Protein AF-A0A1V2YKT2-F1 (afdb_monomer)

Solvent-accessible surface area (backbone atoms only — not comparable to full-atom values): 14438 Å² total; per-residue (Å²): 142,77,78,73,76,63,62,63,62,63,62,64,67,70,73,60,68,69,61,59,76,57,72,78,58,68,38,18,39,28,40,27,42,50,46,52,43,50,101,42,73,66,52,24,56,51,53,42,76,34,39,55,55,60,32,42,34,41,33,54,92,93,46,38,35,42,38,46,38,31,38,58,41,87,44,46,55,71,79,45,40,24,52,71,85,40,79,50,77,69,46,76,83,42,73,41,75,85,48,92,50,21,34,36,27,41,35,35,73,49,94,38,87,81,52,53,33,34,52,28,32,37,32,60,92,74,73,43,77,50,70,36,33,50,46,59,46,70,94,54,57,39,84,77,42,82,47,52,96,76,57,76,76,55,91,69,54,75,75,48,56,68,62,54,56,67,60,48,58,67,56,51,57,70,57,46,56,72,56,46,56,74,57,47,54,74,57,48,56,65,52,44,66,76,63,47,50,72,53,52,57,63,46,48,64,55,50,57,62,49,52,67,58,57,79,76,53,101,58,80,73,54,60,63,50,50,54,53,49,53,53,50,51,53,52,48,64,64,60,68,73,74,85,82,88,87,136

Foldseek 3Di:
DPVVVVVVVVVVVVPPPQQVQLVPDAFAKKKFFKAKADPDPVLRVVVVVFWDRIWIWGDDDQWIKIKTKTWPCVQWDDKWKDWLNHTFDKDFPDFDCPDPRRMTIIMTIYNGLQTWMKIWTQGNVVRGIDIITMHTPSVRMDGDTHDDPVCVPPVPDVVVVVVPVVVVVVPVVVPCVVPCCVPPVVVCVVVCVPPPVVVVVVVVVVVVVVVVVVVPDPCPPVPVVVVVVVVVVVVCVVVVPPPPDDD

pLDDT: mean 71.49, std 25.47, range [30.48, 98.81]

Nearest PDB structures (foldseek):
  4h8p-assembly1_A  TM=8.017E-01  e=5.995E-08  Bacillus anthracis
  3sik-assembly1_A  TM=8.001E-01  e=2.049E-07  Bacillus anthracis
  3sz6-assembly2_B  TM=7.637E-01  e=1.531E-06  Bacillus anthracis
  5vmm-assembly1_F  TM=7.011E-01  e=6.541E-06  Staphylococcus aureus
  5vmm-assembly1_H  TM=7.383E-01  e=1.430E-05  Staphylococcus aureus

Mean predicted aligned error: 19.76 Å

Radius of gyration: 38.22 Å; Cα contacts (8 Å, |Δi|>4): 307; chains: 1; bounding box: 60×110×88 Å

Secondary structure (DSSP, 8-state):
--SSSSSHHHHHTTSSTTTHHHHTPPSEEEEEEEEEE-SSHHHHHHHHHHB-SEEEEEEETTEEEEEEEES-GGGEEEEEEEETTEEE-EEEEEEE-SSTT-EEEEEEEES-TTS-EEEEEEEGGGTEEEEEEEEE-GGG-EEEEE--TTGGG-TTTHHHHHHHHHHHHHHHHHHHHHHHHHHHHHHHHHHHHHHTHHHHHHHHHHHHHHHHHHTTSS-HHHHHHHHHHHHHHHHHHHHTTS-----

Sequence (247 aa):
MKKCMMVLYLLIGCLFTNIYATEDMENGRYQVYNNTLYENAVGIAMSRSYTEEITEIIKMDDKLYVEVSLNNTQYMGDFTITVNGITVPNETIFHDEESVANMKTVQFEVNSLTDDITVGMYVGPMGRDVEYGLEFYLDTLTLVEELDEYNIGVANLEDIEMEVEEVIDDVVDDVIDDVVDDVVDDVVDDVASEVIEPVVESIADVVEVADDVSKNNNHTFTIVGIIAVIILILAFIIGGKKNGKNA

Structure (mmCIF, N/CA/C/O backbone):
data_AF-A0A1V2YKT2-F1
#
_entry.id   AF-A0A1V2YKT2-F1
#
loop_
_atom_site.group_PDB
_atom_site.id
_atom_site.type_symbol
_atom_site.label_atom_id
_atom_site.label_alt_id
_atom_site.label_comp_id
_atom_site.label_asym_id
_atom_site.label_entity_id
_atom_site.label_seq_id
_atom_site.pdbx_PDB_ins_code
_atom_site.Cartn_x
_atom_site.Cartn_y
_atom_site.Cartn_z
_atom_site.occupancy
_atom_site.B_iso_or_equiv
_atom_site.auth_seq_id
_atom_site.auth_comp_id
_atom_site.auth_asym_id
_atom_site.auth_atom_id
_atom_site.pdbx_PDB_model_num
ATOM 1 N N . MET A 1 1 ? -29.500 -40.688 -11.087 1.00 52.66 1 MET A N 1
ATOM 2 C CA . MET A 1 1 ? -29.597 -39.210 -11.005 1.00 52.66 1 MET A CA 1
ATOM 3 C C . MET A 1 1 ? -29.358 -38.648 -9.587 1.00 52.66 1 MET A C 1
ATOM 5 O O . MET A 1 1 ? -29.951 -37.642 -9.242 1.00 52.66 1 MET A O 1
ATOM 9 N N . LYS A 1 2 ? -28.480 -39.237 -8.751 1.00 52.09 2 LYS A N 1
ATOM 10 C CA . LYS A 1 2 ? -28.200 -38.732 -7.380 1.00 52.09 2 LYS A CA 1
ATOM 11 C C . LYS A 1 2 ? -26.725 -38.380 -7.106 1.00 52.09 2 LYS A C 1
ATOM 13 O O . LYS A 1 2 ? -26.397 -38.003 -5.995 1.00 52.09 2 LYS A O 1
ATOM 18 N N . LYS A 1 3 ? -25.840 -38.475 -8.109 1.00 47.84 3 LYS A N 1
ATOM 19 C CA . LYS A 1 3 ? -24.399 -38.172 -7.965 1.00 47.84 3 LYS A CA 1
ATOM 20 C C . LYS A 1 3 ? -23.990 -36.757 -8.416 1.00 47.84 3 LYS A C 1
ATOM 22 O O . LYS A 1 3 ? -22.916 -36.316 -8.044 1.00 47.84 3 LYS A O 1
ATOM 27 N N . CYS A 1 4 ? -24.846 -36.018 -9.134 1.00 43.94 4 CYS A N 1
ATOM 28 C CA . CYS A 1 4 ? -24.560 -34.631 -9.553 1.00 43.94 4 CYS A CA 1
ATOM 29 C C . CYS A 1 4 ? -24.952 -33.556 -8.524 1.00 43.94 4 CYS A C 1
ATOM 31 O O . CYS A 1 4 ? -24.540 -32.415 -8.669 1.00 43.94 4 CYS A O 1
ATOM 33 N N . MET A 1 5 ? -25.714 -33.894 -7.479 1.00 49.00 5 MET A N 1
ATOM 34 C CA . MET A 1 5 ? -26.242 -32.914 -6.511 1.00 49.00 5 MET A CA 1
ATOM 35 C C . MET A 1 5 ? -25.360 -32.746 -5.259 1.00 49.00 5 MET A C 1
ATOM 37 O O . MET A 1 5 ? -25.766 -32.103 -4.302 1.00 49.00 5 MET A O 1
ATOM 41 N N . MET A 1 6 ? -24.166 -33.348 -5.251 1.00 48.50 6 MET A N 1
ATOM 42 C CA . MET A 1 6 ? -23.202 -33.270 -4.142 1.00 48.50 6 MET A CA 1
ATOM 43 C C . MET A 1 6 ? -21.975 -32.410 -4.493 1.00 48.50 6 MET A C 1
ATOM 45 O O . MET A 1 6 ? -21.268 -31.964 -3.601 1.00 48.50 6 MET A O 1
ATOM 49 N N . VAL A 1 7 ? -21.757 -32.113 -5.781 1.00 46.34 7 VAL A N 1
ATOM 50 C CA . VAL A 1 7 ? -20.667 -31.229 -6.241 1.00 46.34 7 VAL A CA 1
ATOM 51 C C . VAL A 1 7 ? -21.072 -29.750 -6.162 1.00 46.34 7 VAL A C 1
ATOM 53 O O . VAL A 1 7 ? -20.219 -28.888 -5.997 1.00 46.34 7 VAL A O 1
ATOM 56 N N . LEU A 1 8 ? -22.376 -29.448 -6.181 1.00 39.84 8 LEU A N 1
ATOM 57 C CA . LEU A 1 8 ? -22.869 -28.070 -6.080 1.00 39.84 8 LEU A CA 1
ATOM 58 C C . LEU A 1 8 ? -22.759 -27.495 -4.653 1.00 39.84 8 LEU A C 1
ATOM 60 O O . LEU A 1 8 ? -22.602 -26.292 -4.492 1.00 39.84 8 LEU A O 1
ATOM 64 N N . TYR A 1 9 ? -22.770 -28.349 -3.621 1.00 47.44 9 TYR A N 1
ATOM 65 C CA . TYR A 1 9 ? -22.642 -27.917 -2.221 1.00 47.44 9 TYR A CA 1
ATOM 66 C C . TYR A 1 9 ? -21.195 -27.621 -1.789 1.00 47.44 9 TYR A C 1
ATOM 68 O O . TYR A 1 9 ? -21.003 -26.921 -0.801 1.00 47.44 9 TYR A O 1
ATOM 76 N N . LEU A 1 10 ? -20.181 -28.097 -2.525 1.00 38.97 10 LEU A N 1
ATOM 77 C CA . LEU A 1 10 ? -18.771 -27.811 -2.216 1.00 38.97 10 LEU A CA 1
ATOM 78 C C . LEU A 1 10 ? -18.306 -26.449 -2.773 1.00 38.97 10 LEU A C 1
ATOM 80 O O . LEU A 1 10 ? -17.354 -25.876 -2.263 1.00 38.97 10 LEU A O 1
ATOM 84 N N . LEU A 1 11 ? -18.993 -25.912 -3.789 1.00 42.19 11 LEU A N 1
ATOM 85 C CA . LEU A 1 11 ? -18.682 -24.603 -4.382 1.00 42.19 11 LEU A CA 1
ATOM 86 C C . LEU A 1 11 ? -19.300 -23.427 -3.612 1.00 42.19 11 LEU A C 1
ATOM 88 O O . LEU A 1 11 ? -18.757 -22.331 -3.641 1.00 42.19 11 LEU A O 1
ATOM 92 N N . ILE A 1 12 ? -20.400 -23.652 -2.886 1.00 50.91 12 ILE A N 1
ATOM 93 C CA . ILE A 1 12 ? -21.074 -22.599 -2.106 1.00 50.91 12 ILE A CA 1
ATOM 94 C C . ILE A 1 12 ? -20.333 -22.314 -0.785 1.00 50.91 12 ILE A C 1
ATOM 96 O O . ILE A 1 12 ? -20.370 -21.192 -0.297 1.00 50.91 12 ILE A O 1
ATOM 100 N N . GLY A 1 13 ? -19.603 -23.289 -0.227 1.00 42.94 13 GLY A N 1
ATOM 101 C CA . GLY A 1 13 ? -18.847 -23.114 1.023 1.00 42.94 13 GLY A CA 1
ATOM 102 C C . GLY A 1 13 ? -17.541 -22.318 0.901 1.00 42.94 13 GLY A C 1
ATOM 103 O O . GLY A 1 13 ? -17.001 -21.904 1.918 1.00 42.94 13 GLY A O 1
ATOM 104 N N . CYS A 1 14 ? -17.035 -22.093 -0.316 1.00 45.12 14 CYS A N 1
ATOM 105 C CA . CYS A 1 14 ? -15.754 -21.411 -0.541 1.00 45.12 14 CYS A CA 1
ATOM 106 C C . CYS A 1 14 ? -15.897 -19.899 -0.798 1.00 45.12 14 CYS A C 1
ATOM 108 O O . CYS A 1 14 ? -14.892 -19.212 -0.921 1.00 45.12 14 CYS A O 1
ATOM 110 N N . LEU A 1 15 ? -17.128 -19.379 -0.894 1.00 39.06 15 LEU A N 1
ATOM 111 C CA . LEU A 1 15 ? -17.386 -17.959 -1.178 1.00 39.06 15 LEU A CA 1
ATOM 112 C C . LEU A 1 15 ? -17.600 -17.100 0.077 1.00 39.06 15 LEU A C 1
ATOM 114 O O . LEU A 1 15 ? -17.693 -15.886 -0.041 1.00 39.06 15 LEU A O 1
ATOM 118 N N . PHE A 1 16 ? -17.665 -17.702 1.267 1.00 43.78 16 PHE A N 1
ATOM 119 C CA . PHE A 1 16 ? -17.963 -16.975 2.508 1.00 43.78 16 PHE A CA 1
ATOM 120 C C . PHE A 1 16 ? -16.774 -16.839 3.463 1.00 43.78 16 PHE A C 1
ATOM 122 O O . PHE A 1 16 ? -16.928 -16.233 4.513 1.00 43.78 16 PHE A O 1
ATOM 129 N N . THR A 1 17 ? -15.588 -17.365 3.148 1.00 41.56 17 THR A N 1
ATOM 130 C CA . THR A 1 17 ? -14.457 -17.303 4.095 1.00 41.56 17 THR A CA 1
ATOM 131 C C . THR A 1 17 ? -13.757 -15.948 4.126 1.00 41.56 17 THR A C 1
ATOM 133 O O . THR A 1 17 ? -13.172 -15.614 5.148 1.00 41.56 17 THR A O 1
ATOM 136 N N . ASN A 1 18 ? -13.841 -15.153 3.057 1.00 45.22 18 ASN A N 1
ATOM 137 C CA . ASN A 1 18 ? -13.081 -13.899 2.958 1.00 45.22 18 ASN A CA 1
ATOM 138 C C . ASN A 1 18 ? -13.832 -12.676 3.515 1.00 45.22 18 ASN A C 1
ATOM 140 O O . ASN A 1 18 ? -13.226 -11.624 3.684 1.00 45.22 18 ASN A O 1
ATOM 144 N N . ILE A 1 19 ? -15.128 -12.826 3.825 1.00 43.06 19 ILE A N 1
ATOM 145 C CA . ILE A 1 19 ? -15.969 -11.778 4.434 1.00 43.06 19 ILE A CA 1
ATOM 146 C C . ILE A 1 19 ? -15.750 -11.674 5.953 1.00 43.06 19 ILE A C 1
ATOM 148 O O . ILE A 1 19 ? -15.886 -10.595 6.513 1.00 43.06 19 ILE A O 1
ATOM 152 N N . TYR A 1 20 ? -15.352 -12.757 6.627 1.00 42.22 20 TYR A N 1
ATOM 153 C CA . TYR A 1 20 ? -15.215 -12.746 8.090 1.00 42.22 20 TYR A CA 1
ATOM 154 C C . TYR A 1 20 ? -13.990 -11.979 8.602 1.00 42.22 20 TYR A C 1
ATOM 156 O O . TYR A 1 20 ? -13.994 -11.533 9.740 1.00 42.22 20 TYR A O 1
ATOM 164 N N . ALA A 1 21 ? -12.943 -11.804 7.792 1.00 45.41 21 ALA A N 1
ATOM 165 C CA . ALA A 1 21 ? -11.721 -11.145 8.262 1.00 45.41 21 ALA A CA 1
ATOM 166 C C . ALA A 1 21 ? -11.907 -9.636 8.515 1.00 45.41 21 ALA A C 1
ATOM 168 O O . ALA A 1 21 ? -11.163 -9.059 9.300 1.00 45.41 21 ALA A O 1
ATOM 169 N N . THR A 1 22 ? -12.888 -9.006 7.864 1.00 50.78 22 THR A N 1
ATOM 170 C CA . THR A 1 22 ? -13.166 -7.566 7.985 1.00 50.78 22 THR A CA 1
ATOM 171 C C . THR A 1 22 ? -14.328 -7.244 8.923 1.00 50.78 22 THR A C 1
ATOM 173 O O . THR A 1 22 ? -14.462 -6.091 9.318 1.00 50.78 22 THR A O 1
ATOM 176 N N . GLU A 1 23 ? -15.173 -8.226 9.258 1.00 55.06 23 GLU A N 1
ATOM 177 C CA . GLU A 1 23 ? -16.376 -8.036 10.092 1.00 55.06 23 GLU A CA 1
ATOM 178 C C . GLU A 1 23 ? -16.029 -7.811 11.577 1.00 55.06 23 GLU A C 1
ATOM 180 O O . GLU A 1 23 ? -16.777 -7.150 12.289 1.00 55.06 23 GLU A O 1
ATOM 185 N N . ASP A 1 24 ? -14.860 -8.283 12.023 1.00 73.44 24 ASP A N 1
ATOM 186 C CA . ASP A 1 24 ? -14.387 -8.142 13.408 1.00 73.44 24 ASP A CA 1
ATOM 187 C C . ASP A 1 24 ? -13.425 -6.947 13.615 1.00 73.44 24 ASP A C 1
ATOM 189 O O . ASP A 1 24 ? -12.841 -6.803 14.690 1.00 73.44 24 ASP A O 1
ATOM 193 N N . MET A 1 25 ? -13.215 -6.100 12.598 1.00 89.38 25 MET A N 1
ATOM 194 C CA . MET A 1 25 ? -12.377 -4.900 12.726 1.00 89.38 25 MET A CA 1
ATOM 195 C C . MET A 1 25 ? -13.201 -3.710 13.221 1.00 89.38 25 MET A C 1
ATOM 197 O O . MET A 1 25 ? -14.175 -3.315 12.580 1.00 89.38 25 MET A O 1
ATOM 201 N N . GLU A 1 26 ? -12.773 -3.113 14.331 1.00 92.06 26 GLU A N 1
ATOM 202 C CA . GLU A 1 26 ? -13.311 -1.843 14.824 1.00 92.06 26 GLU A CA 1
ATOM 203 C C . GLU A 1 26 ? -12.909 -0.680 13.900 1.00 92.06 26 GLU A C 1
ATOM 205 O O . GLU A 1 26 ? -11.966 -0.774 13.111 1.00 92.06 26 GLU A O 1
ATOM 210 N N . ASN A 1 27 ? -13.643 0.430 13.963 1.00 94.88 27 ASN A N 1
ATOM 211 C CA . ASN A 1 27 ? -13.266 1.617 13.204 1.00 94.88 27 ASN A CA 1
ATOM 212 C C . ASN A 1 27 ? -11.953 2.187 13.766 1.00 94.88 27 ASN A C 1
ATOM 214 O O . ASN A 1 27 ? -11.798 2.362 14.975 1.00 94.88 27 ASN A O 1
ATOM 218 N N . GLY A 1 28 ? -10.991 2.465 12.890 1.00 95.44 28 GLY A N 1
ATOM 219 C CA . GLY A 1 28 ? -9.649 2.824 13.331 1.00 95.44 28 GLY A CA 1
ATOM 220 C C . GLY A 1 28 ? -8.610 2.928 12.224 1.00 95.44 28 GLY A C 1
ATOM 221 O O . GLY A 1 28 ? -8.823 2.468 11.098 1.00 95.44 28 GLY A O 1
ATOM 222 N N . ARG A 1 29 ? -7.459 3.505 12.580 1.00 97.19 29 ARG A N 1
ATOM 223 C CA . ARG A 1 29 ? -6.206 3.423 11.826 1.00 97.19 29 ARG A CA 1
ATOM 224 C C . ARG A 1 29 ? -5.385 2.264 12.366 1.00 97.19 29 ARG A C 1
ATOM 226 O O . ARG A 1 29 ? -5.084 2.187 13.558 1.00 97.19 29 ARG A O 1
ATOM 233 N N . TYR A 1 30 ? -4.985 1.380 11.470 1.00 98.19 30 TYR A N 1
ATOM 234 C CA . TYR A 1 30 ? -4.139 0.238 11.765 1.00 98.19 30 TYR A CA 1
ATOM 235 C C . TYR A 1 30 ? -2.836 0.335 10.983 1.00 98.19 30 TYR A C 1
ATOM 237 O O . TYR A 1 30 ? -2.775 0.957 9.926 1.00 98.19 30 TYR A O 1
ATOM 245 N N . GLN A 1 31 ? -1.813 -0.348 11.478 1.00 98.44 31 GLN A N 1
ATOM 246 C CA . GLN A 1 31 ? -0.567 -0.593 10.764 1.00 98.44 31 GLN A CA 1
ATOM 247 C C . GLN A 1 31 ? -0.401 -2.089 10.526 1.00 98.44 31 GLN A C 1
ATOM 249 O O . GLN A 1 31 ? -0.762 -2.907 11.374 1.00 98.44 31 GLN A O 1
ATOM 254 N N . VAL A 1 32 ? 0.131 -2.445 9.361 1.00 98.56 32 VAL A N 1
ATOM 255 C CA . VAL A 1 32 ? 0.407 -3.831 8.981 1.00 98.56 32 VAL A CA 1
ATOM 256 C C . VAL A 1 32 ? 1.698 -3.906 8.180 1.00 98.56 32 VAL A C 1
ATOM 258 O O . VAL A 1 32 ? 1.969 -3.051 7.334 1.00 98.56 32 VAL A O 1
ATOM 261 N N . TYR A 1 33 ? 2.501 -4.937 8.429 1.00 98.62 33 TYR A N 1
ATOM 262 C CA . TYR A 1 33 ? 3.659 -5.218 7.591 1.00 98.62 33 TYR A CA 1
ATOM 263 C C . TYR A 1 33 ? 3.201 -5.784 6.251 1.00 98.62 33 TYR A C 1
ATOM 265 O O . TYR A 1 33 ? 2.315 -6.641 6.187 1.00 98.62 33 TYR A O 1
ATOM 273 N N . ASN A 1 34 ? 3.842 -5.340 5.176 1.00 98.56 34 ASN A N 1
ATOM 274 C CA . ASN A 1 34 ? 3.526 -5.786 3.829 1.00 98.56 34 ASN A CA 1
ATOM 275 C C . ASN A 1 34 ? 4.694 -6.531 3.164 1.00 98.56 34 ASN A C 1
ATOM 277 O O . ASN A 1 34 ? 5.857 -6.467 3.574 1.00 98.56 34 ASN A O 1
ATOM 281 N N . ASN A 1 35 ? 4.375 -7.223 2.079 1.00 98.00 35 ASN A N 1
ATOM 282 C CA . ASN A 1 35 ? 5.315 -7.891 1.203 1.00 98.00 35 ASN A CA 1
ATOM 283 C C . ASN A 1 35 ? 5.021 -7.547 -0.252 1.00 98.00 35 ASN A C 1
ATOM 285 O O . ASN A 1 35 ? 3.864 -7.449 -0.653 1.00 98.00 35 ASN A O 1
ATOM 289 N N . THR A 1 36 ? 6.071 -7.433 -1.061 1.00 98.19 36 THR A N 1
ATOM 290 C CA . THR A 1 36 ? 5.920 -7.241 -2.505 1.00 98.19 36 THR A CA 1
ATOM 291 C C . THR A 1 36 ? 6.105 -8.562 -3.242 1.00 98.19 36 THR A C 1
ATOM 293 O O . THR A 1 36 ? 7.083 -9.277 -3.004 1.00 98.19 36 THR A O 1
ATOM 296 N N . LEU A 1 37 ? 5.214 -8.856 -4.181 1.00 97.94 37 LEU A N 1
ATOM 297 C CA . LEU A 1 37 ? 5.197 -10.077 -4.975 1.00 97.94 37 LEU A CA 1
ATOM 298 C C . LEU A 1 37 ? 5.589 -9.777 -6.424 1.00 97.94 37 LEU A C 1
ATOM 300 O O . LEU A 1 37 ? 5.065 -8.866 -7.060 1.00 97.94 37 LEU A O 1
ATOM 304 N N . TYR A 1 38 ? 6.499 -10.580 -6.968 1.00 96.81 38 TYR A N 1
ATOM 305 C CA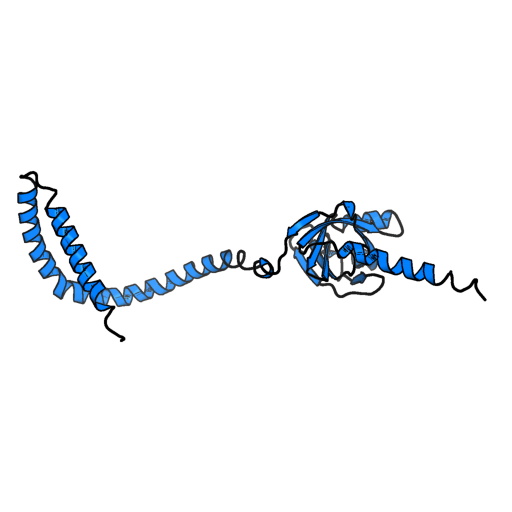 . TYR A 1 38 ? 6.895 -10.519 -8.372 1.00 96.81 38 TYR A CA 1
ATOM 306 C C . TYR A 1 38 ? 7.363 -11.904 -8.836 1.00 96.81 38 TYR A C 1
ATOM 308 O O . TYR A 1 38 ? 7.769 -12.738 -8.028 1.00 96.81 38 TYR A O 1
ATOM 316 N N . GLU A 1 39 ? 7.355 -12.158 -10.145 1.00 95.62 39 GLU A N 1
ATOM 317 C CA . GLU A 1 39 ? 7.682 -13.475 -10.724 1.00 95.62 39 GLU A CA 1
ATOM 318 C C . GLU A 1 39 ? 9.123 -13.957 -10.464 1.00 95.62 39 GLU A C 1
ATOM 320 O O . GLU A 1 39 ? 9.421 -15.146 -10.592 1.00 95.62 39 GLU A O 1
ATOM 325 N N . ASN A 1 40 ? 10.045 -13.052 -10.124 1.00 95.62 40 ASN A N 1
ATOM 326 C CA . ASN A 1 40 ? 11.457 -13.367 -9.945 1.00 95.62 40 ASN A CA 1
ATOM 327 C C . ASN A 1 40 ? 12.085 -12.574 -8.788 1.00 95.62 40 ASN A C 1
ATOM 329 O O . ASN A 1 40 ? 11.639 -11.481 -8.443 1.00 95.62 40 ASN A O 1
ATOM 333 N N . ALA A 1 41 ? 13.162 -13.119 -8.215 1.00 96.25 41 ALA A N 1
ATOM 334 C CA . ALA A 1 41 ? 13.807 -12.571 -7.019 1.00 96.25 41 ALA A CA 1
ATOM 335 C C . ALA A 1 41 ? 14.367 -11.150 -7.202 1.00 96.25 41 ALA A C 1
ATOM 337 O O . ALA A 1 41 ? 14.415 -10.385 -6.244 1.00 96.25 41 ALA A O 1
ATOM 338 N N . VAL A 1 42 ? 14.789 -10.793 -8.421 1.00 94.62 42 VAL A N 1
ATOM 339 C CA . VAL A 1 42 ? 15.287 -9.441 -8.712 1.00 94.62 42 VAL A CA 1
ATOM 340 C C . VAL A 1 42 ? 14.135 -8.445 -8.676 1.00 94.62 42 VAL A C 1
ATOM 342 O O . VAL A 1 42 ? 14.261 -7.407 -8.040 1.00 94.62 42 VAL A O 1
ATOM 345 N N . GLY A 1 43 ? 13.007 -8.778 -9.304 1.00 94.44 43 GLY A N 1
ATOM 346 C CA . GLY A 1 43 ? 11.798 -7.962 -9.265 1.00 94.44 43 GLY A CA 1
ATOM 347 C C . GLY A 1 43 ? 11.298 -7.753 -7.841 1.00 94.44 43 GLY A C 1
ATOM 348 O O . GLY A 1 43 ? 11.070 -6.612 -7.474 1.00 94.44 43 GLY A O 1
ATOM 349 N N . ILE A 1 44 ? 11.260 -8.814 -7.022 1.00 96.19 44 ILE A N 1
ATOM 350 C CA . ILE A 1 44 ? 10.893 -8.724 -5.596 1.00 96.19 44 ILE A CA 1
ATOM 351 C C . ILE A 1 44 ? 11.820 -7.758 -4.846 1.00 96.19 44 ILE A C 1
ATOM 353 O O . ILE A 1 44 ? 11.354 -6.890 -4.116 1.00 96.19 44 ILE A O 1
ATOM 357 N N . ALA A 1 45 ? 13.139 -7.888 -5.019 1.00 97.12 45 ALA A N 1
ATOM 358 C CA . ALA A 1 45 ? 14.095 -7.014 -4.340 1.00 97.12 45 ALA A CA 1
ATOM 359 C C . ALA A 1 45 ? 13.947 -5.545 -4.771 1.00 97.12 45 ALA A C 1
ATOM 361 O O . ALA A 1 45 ? 14.073 -4.649 -3.939 1.00 97.12 45 ALA A O 1
ATOM 362 N N . MET A 1 46 ? 13.662 -5.309 -6.056 1.00 94.50 46 MET A N 1
ATOM 363 C CA . MET A 1 46 ? 13.432 -3.971 -6.594 1.00 94.50 46 MET A CA 1
ATOM 364 C C . MET A 1 46 ? 12.110 -3.391 -6.090 1.00 94.50 46 MET A C 1
ATOM 366 O O . MET A 1 46 ? 12.129 -2.327 -5.498 1.00 94.50 46 MET A O 1
ATOM 370 N N . SER A 1 47 ? 10.968 -4.069 -6.235 1.00 96.56 47 SER A N 1
ATOM 371 C CA . SER A 1 47 ? 9.688 -3.557 -5.716 1.00 96.56 47 SER A CA 1
ATOM 372 C C . SER A 1 47 ? 9.767 -3.264 -4.218 1.00 96.56 47 SER A C 1
ATOM 374 O O . SER A 1 47 ? 9.293 -2.224 -3.757 1.00 96.56 47 SER A O 1
ATOM 376 N N . ARG A 1 48 ? 10.455 -4.130 -3.465 1.00 97.56 48 ARG A N 1
ATOM 377 C CA . ARG A 1 48 ? 10.645 -3.946 -2.030 1.00 97.56 48 ARG A CA 1
ATOM 378 C C . ARG A 1 48 ? 11.449 -2.695 -1.688 1.00 97.56 48 ARG A C 1
ATOM 380 O O . ARG A 1 48 ? 11.100 -2.039 -0.716 1.00 97.56 48 ARG A O 1
ATOM 387 N N . SER A 1 49 ? 12.494 -2.351 -2.448 1.00 96.75 49 SER A N 1
ATOM 388 C CA . SER A 1 49 ? 13.323 -1.175 -2.140 1.00 96.75 49 SER A CA 1
ATOM 389 C C . SER A 1 49 ? 12.604 0.159 -2.355 1.00 96.75 49 SER A C 1
ATOM 391 O O . SER A 1 49 ? 13.080 1.172 -1.856 1.00 96.75 49 SER A O 1
ATOM 393 N N . TYR A 1 50 ? 11.492 0.154 -3.096 1.00 96.69 50 TYR A N 1
ATOM 394 C CA . TYR A 1 50 ? 10.701 1.341 -3.435 1.00 96.69 50 TYR A CA 1
ATOM 395 C C . TYR A 1 50 ? 9.394 1.471 -2.643 1.00 96.69 50 TYR A C 1
ATOM 397 O O . TYR A 1 50 ? 8.701 2.476 -2.765 1.00 96.69 50 TYR A O 1
ATOM 405 N N . THR A 1 51 ? 9.048 0.460 -1.850 1.00 98.19 51 THR A N 1
ATOM 406 C CA . THR A 1 51 ? 7.783 0.399 -1.113 1.00 98.19 51 THR A CA 1
ATOM 407 C C . THR A 1 51 ? 8.106 0.341 0.368 1.00 98.19 51 THR A C 1
ATOM 409 O O . THR A 1 51 ? 8.881 -0.527 0.781 1.00 98.19 51 THR A O 1
ATOM 412 N N . GLU A 1 52 ? 7.505 1.206 1.175 1.00 98.31 52 GLU A N 1
ATOM 413 C CA . GLU A 1 52 ? 7.698 1.174 2.623 1.00 98.31 52 GLU A CA 1
ATOM 414 C C . GLU A 1 52 ? 7.154 -0.127 3.225 1.00 98.31 52 GLU A C 1
ATOM 416 O O . GLU A 1 52 ? 6.229 -0.752 2.700 1.00 98.31 52 GLU A O 1
ATOM 421 N N . GLU A 1 53 ? 7.791 -0.589 4.299 1.00 98.25 53 GLU A N 1
ATOM 422 C CA . GLU A 1 53 ? 7.503 -1.895 4.903 1.00 98.25 53 GLU A CA 1
ATOM 423 C C . GLU A 1 53 ? 6.152 -1.927 5.629 1.00 98.25 53 GLU A C 1
ATOM 425 O O . GLU A 1 53 ? 5.489 -2.966 5.654 1.00 98.25 53 GLU A O 1
ATOM 430 N N . ILE A 1 54 ? 5.747 -0.787 6.189 1.00 98.50 54 ILE A N 1
ATOM 431 C CA . ILE A 1 54 ? 4.487 -0.619 6.908 1.00 98.50 54 ILE A CA 1
ATOM 432 C C . ILE A 1 54 ? 3.471 0.034 5.972 1.00 98.50 54 ILE A C 1
ATOM 434 O O . ILE A 1 54 ? 3.751 1.042 5.325 1.00 98.50 54 ILE A O 1
ATOM 438 N N . THR A 1 55 ? 2.284 -0.556 5.921 1.00 98.69 55 THR A N 1
ATOM 439 C CA . THR A 1 55 ? 1.092 -0.005 5.276 1.00 98.69 55 THR A CA 1
ATOM 440 C C . THR A 1 55 ? 0.112 0.436 6.350 1.00 98.69 55 THR A C 1
ATOM 442 O O . THR A 1 55 ? -0.063 -0.273 7.345 1.00 98.69 55 THR A O 1
ATOM 445 N N . GLU A 1 56 ? -0.548 1.573 6.138 1.00 98.62 56 GLU A N 1
ATOM 446 C CA . GLU A 1 56 ? -1.649 2.000 7.000 1.00 98.62 56 GLU A CA 1
ATOM 447 C C . GLU A 1 56 ? -2.990 1.546 6.422 1.00 98.62 56 GLU A C 1
ATOM 449 O O . GLU A 1 56 ? -3.202 1.536 5.208 1.00 98.62 56 GLU A O 1
ATOM 454 N N . ILE A 1 57 ? -3.889 1.121 7.304 1.00 98.31 57 ILE A N 1
ATOM 455 C CA . ILE A 1 57 ? -5.225 0.642 6.961 1.00 98.31 57 ILE A CA 1
ATOM 456 C C . ILE A 1 57 ? -6.237 1.496 7.713 1.00 98.31 57 ILE A C 1
ATOM 458 O O . ILE A 1 57 ? -6.178 1.577 8.939 1.00 98.31 57 ILE A O 1
ATOM 462 N N . ILE A 1 58 ? -7.193 2.083 6.997 1.00 97.56 58 ILE A N 1
ATOM 463 C CA . ILE A 1 58 ? -8.282 2.867 7.589 1.00 97.56 58 ILE A CA 1
ATOM 464 C C . ILE A 1 58 ? -9.575 2.074 7.490 1.00 97.56 58 ILE A C 1
ATOM 466 O O . ILE A 1 58 ? -10.079 1.816 6.394 1.00 97.56 58 ILE A O 1
ATOM 470 N N . LYS A 1 59 ? -10.124 1.698 8.642 1.00 95.31 59 LYS A N 1
ATOM 471 C CA . LYS A 1 59 ? -11.430 1.054 8.761 1.00 95.31 59 LYS A CA 1
ATOM 472 C C . LYS A 1 59 ? -12.465 2.097 9.176 1.00 95.31 59 LYS A C 1
ATOM 474 O O . LYS A 1 59 ? -12.339 2.691 10.242 1.00 95.31 59 LYS A O 1
ATOM 479 N N . MET A 1 60 ? -13.498 2.284 8.353 1.00 92.19 60 MET A N 1
ATOM 480 C CA . MET A 1 60 ? -14.673 3.097 8.691 1.00 92.19 60 MET A CA 1
ATOM 481 C C . MET A 1 60 ? -15.953 2.395 8.229 1.00 92.19 60 MET A C 1
ATOM 483 O O . MET A 1 60 ? -16.194 2.251 7.033 1.00 92.19 60 MET A O 1
ATOM 487 N N . ASP A 1 61 ? -16.764 1.948 9.179 1.00 89.12 61 ASP A N 1
ATOM 488 C CA . ASP A 1 61 ? -18.056 1.272 9.014 1.00 89.12 61 ASP A CA 1
ATOM 489 C C . ASP A 1 61 ? -17.990 -0.004 8.178 1.00 89.12 61 ASP A C 1
ATOM 491 O O . ASP A 1 61 ? -17.593 -1.042 8.688 1.00 89.12 61 ASP A O 1
ATOM 495 N N . ASP A 1 62 ? -18.330 0.059 6.892 1.00 88.88 62 ASP A N 1
ATOM 496 C CA . ASP A 1 62 ? -18.226 -1.058 5.943 1.00 88.88 62 ASP A CA 1
ATOM 497 C C . ASP A 1 62 ? -17.069 -0.866 4.951 1.00 88.88 62 ASP A C 1
ATOM 499 O O . ASP A 1 62 ? -16.832 -1.708 4.088 1.00 88.88 62 ASP A O 1
ATOM 503 N N . LYS A 1 63 ? -16.335 0.245 5.062 1.00 93.94 63 LYS A N 1
ATOM 504 C CA . LYS A 1 63 ? -15.248 0.608 4.156 1.00 93.94 63 LYS A CA 1
ATOM 505 C C . LYS A 1 63 ? -13.886 0.281 4.738 1.00 93.94 63 LYS A C 1
ATOM 507 O O . LYS A 1 63 ? -13.683 0.324 5.958 1.00 93.94 63 LYS A O 1
ATOM 512 N N . LEU A 1 64 ? -12.960 -0.021 3.834 1.00 96.44 64 LEU A N 1
ATOM 513 C CA . LEU A 1 64 ? -11.570 -0.307 4.138 1.00 96.44 64 LEU A CA 1
ATOM 514 C C . LEU A 1 64 ? -10.678 0.383 3.110 1.00 96.44 64 LEU A C 1
ATOM 516 O O . LEU A 1 64 ? -10.779 0.118 1.912 1.00 96.44 64 LEU A O 1
ATOM 520 N N . TYR A 1 65 ? -9.806 1.259 3.589 1.00 98.19 65 TYR A N 1
ATOM 521 C CA . TYR A 1 65 ? -8.832 1.957 2.763 1.00 98.19 65 TYR A CA 1
ATOM 522 C C . TYR A 1 65 ? -7.425 1.488 3.104 1.00 98.19 65 TYR A C 1
ATOM 524 O O . TYR A 1 65 ? -7.112 1.216 4.262 1.00 98.19 65 TYR A O 1
ATOM 532 N N . VAL A 1 66 ? -6.588 1.399 2.081 1.00 98.62 66 VAL A N 1
ATOM 533 C CA . VAL A 1 66 ? -5.172 1.057 2.180 1.00 98.62 66 VAL A CA 1
ATOM 534 C C . VAL A 1 66 ? -4.366 2.283 1.792 1.00 98.62 66 VAL A C 1
ATOM 536 O O . VAL A 1 66 ? -4.598 2.839 0.723 1.00 98.62 66 VAL A O 1
ATOM 539 N N . GLU A 1 67 ? -3.404 2.661 2.624 1.00 98.69 67 GLU A N 1
ATOM 540 C CA . GLU A 1 67 ? -2.456 3.749 2.394 1.00 98.69 67 GLU A CA 1
ATOM 541 C C . GLU A 1 67 ? -1.046 3.165 2.247 1.00 98.69 67 GLU A C 1
ATOM 543 O O . GLU A 1 67 ? -0.410 2.729 3.212 1.00 98.69 67 GLU A O 1
ATOM 548 N N . VAL A 1 68 ? -0.560 3.111 1.004 1.00 98.62 68 VAL A N 1
ATOM 549 C CA . VAL A 1 68 ? 0.763 2.567 0.673 1.00 98.62 68 VAL A CA 1
ATOM 550 C C . VAL A 1 68 ? 1.728 3.709 0.420 1.00 98.62 68 VAL A C 1
ATOM 552 O O . VAL A 1 68 ? 1.544 4.484 -0.518 1.00 98.62 68 VAL A O 1
ATOM 555 N N . SER A 1 69 ? 2.782 3.778 1.226 1.00 98.25 69 SER A N 1
ATOM 556 C CA . SER A 1 69 ? 3.867 4.739 1.046 1.00 98.25 69 SER A CA 1
ATOM 557 C C . SER A 1 69 ? 4.956 4.165 0.139 1.00 98.25 69 SER A C 1
ATOM 559 O O . SER A 1 69 ? 5.444 3.052 0.345 1.00 98.25 69 SER A O 1
ATOM 561 N N . LEU A 1 70 ? 5.342 4.935 -0.874 1.00 98.25 70 LEU A N 1
ATOM 562 C CA . LEU A 1 70 ? 6.413 4.624 -1.812 1.00 98.25 70 LEU A CA 1
ATOM 563 C C . LEU A 1 70 ? 7.497 5.692 -1.733 1.00 98.25 70 LEU A C 1
ATOM 565 O O . LEU A 1 70 ? 7.208 6.870 -1.527 1.00 98.25 70 LEU A O 1
ATOM 569 N N . ASN A 1 71 ? 8.739 5.278 -1.948 1.00 97.00 71 ASN A N 1
ATOM 570 C CA . ASN A 1 71 ? 9.897 6.159 -2.019 1.00 97.00 71 ASN A CA 1
ATOM 571 C C . ASN A 1 71 ? 10.465 6.198 -3.447 1.00 97.00 71 ASN A C 1
ATOM 573 O O . ASN A 1 71 ? 10.084 5.425 -4.326 1.00 97.00 71 ASN A O 1
ATOM 577 N N . ASN A 1 72 ? 11.391 7.124 -3.677 1.00 95.56 72 ASN A N 1
ATOM 578 C CA . ASN A 1 72 ? 12.034 7.404 -4.953 1.00 95.56 72 ASN A CA 1
ATOM 579 C C . ASN A 1 72 ? 11.027 7.631 -6.102 1.00 95.56 72 ASN A C 1
ATOM 581 O O . ASN A 1 72 ? 11.243 7.194 -7.243 1.00 95.56 72 ASN A O 1
ATOM 585 N N . THR A 1 73 ? 9.913 8.306 -5.803 1.00 96.44 73 THR A N 1
ATOM 586 C CA . THR A 1 73 ? 8.792 8.446 -6.741 1.00 96.44 73 THR A CA 1
ATOM 587 C C . THR A 1 73 ? 9.060 9.441 -7.871 1.00 96.44 73 THR A C 1
ATOM 589 O O . THR A 1 73 ? 8.357 9.418 -8.879 1.00 96.44 73 THR A O 1
ATOM 592 N N . GLN A 1 74 ? 10.161 10.201 -7.815 1.00 95.62 74 GLN A N 1
ATOM 593 C CA . GLN A 1 74 ? 10.649 11.045 -8.912 1.00 95.62 74 GLN A CA 1
ATOM 594 C C . GLN A 1 74 ? 10.982 10.255 -10.189 1.00 95.62 74 GLN A C 1
ATOM 596 O O . GLN A 1 74 ? 11.132 10.834 -11.266 1.00 95.62 74 GLN A O 1
ATOM 601 N N . TYR A 1 75 ? 11.141 8.931 -10.083 1.00 94.75 75 TYR A N 1
ATOM 602 C CA . TYR A 1 75 ? 11.374 8.036 -11.219 1.00 94.75 75 TYR A CA 1
ATOM 603 C C . TYR A 1 75 ? 10.100 7.366 -11.751 1.00 94.75 75 TYR A C 1
ATOM 605 O O . TYR A 1 75 ? 10.182 6.608 -12.724 1.00 94.75 75 TYR A O 1
ATOM 613 N N . MET A 1 76 ? 8.952 7.615 -11.122 1.00 96.12 76 MET A N 1
ATOM 614 C CA . MET A 1 76 ? 7.682 6.947 -11.390 1.00 96.12 76 MET A CA 1
ATOM 615 C C . MET A 1 76 ? 6.667 7.917 -11.996 1.00 96.12 76 MET A C 1
ATOM 617 O O . MET A 1 76 ? 6.653 9.107 -11.687 1.00 96.12 76 MET A O 1
ATOM 621 N N . GLY A 1 77 ? 5.823 7.396 -12.883 1.00 96.06 77 GLY A N 1
ATOM 622 C CA . GLY A 1 77 ? 4.597 8.065 -13.307 1.00 96.06 77 GLY A CA 1
ATOM 623 C C . GLY A 1 77 ? 3.470 7.890 -12.289 1.00 96.06 77 GLY A C 1
ATOM 624 O O . GLY A 1 77 ? 3.694 7.471 -11.154 1.00 96.06 77 GLY A O 1
ATOM 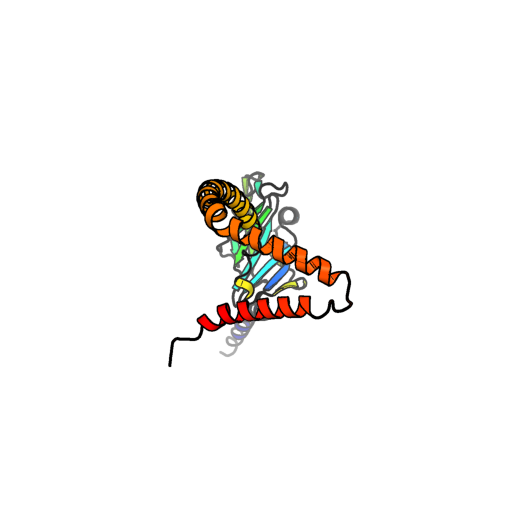625 N N . ASP A 1 78 ? 2.250 8.182 -12.729 1.00 96.38 78 ASP A N 1
ATOM 626 C CA . ASP A 1 78 ? 1.052 7.989 -11.915 1.00 96.38 78 ASP A CA 1
ATOM 627 C C . ASP A 1 78 ? 0.819 6.507 -11.592 1.00 96.38 78 ASP A C 1
ATOM 629 O O . ASP A 1 78 ? 1.153 5.609 -12.377 1.00 96.38 78 ASP A O 1
ATOM 633 N N . PHE A 1 79 ? 0.215 6.261 -10.432 1.00 97.94 79 PHE A N 1
ATOM 634 C CA . PHE A 1 79 ? -0.052 4.919 -9.941 1.00 97.94 79 PHE A CA 1
ATOM 635 C C . PHE A 1 79 ? -1.390 4.387 -10.459 1.00 97.94 79 PHE A C 1
ATOM 637 O O . PHE A 1 79 ? -2.425 5.052 -10.442 1.00 97.94 79 PHE A O 1
ATOM 644 N N . THR A 1 80 ? -1.372 3.138 -10.908 1.00 98.44 80 THR A N 1
ATOM 645 C CA . THR A 1 80 ? -2.561 2.362 -11.252 1.00 98.44 80 THR A CA 1
ATOM 646 C C . THR A 1 80 ? -2.698 1.235 -10.247 1.00 98.44 80 THR A C 1
ATOM 648 O O . THR A 1 80 ? -1.824 0.378 -10.163 1.00 98.44 80 THR A O 1
ATOM 651 N N . ILE A 1 81 ? -3.800 1.218 -9.503 1.00 98.75 81 ILE A N 1
ATOM 652 C CA . ILE A 1 81 ? -4.087 0.154 -8.542 1.00 98.75 81 ILE A CA 1
ATOM 653 C C . ILE A 1 81 ? -5.131 -0.785 -9.127 1.00 98.75 81 ILE A C 1
ATOM 655 O O . ILE A 1 81 ? -6.164 -0.335 -9.632 1.00 98.75 81 ILE A O 1
ATOM 659 N N . THR A 1 82 ? -4.883 -2.091 -9.045 1.00 98.56 82 THR A N 1
ATOM 660 C CA . THR A 1 82 ? -5.907 -3.100 -9.326 1.00 98.56 82 THR A CA 1
ATOM 661 C C . THR A 1 82 ? -6.174 -3.952 -8.101 1.00 98.56 82 THR A C 1
ATOM 663 O O . THR A 1 82 ? -5.233 -4.449 -7.488 1.00 98.56 82 THR A O 1
ATOM 666 N N . VAL A 1 83 ? -7.450 -4.171 -7.805 1.00 98.56 83 VAL A N 1
ATOM 667 C CA . VAL A 1 83 ? -7.929 -5.031 -6.723 1.00 98.56 83 VAL A CA 1
ATOM 668 C C . VAL A 1 83 ? -8.716 -6.168 -7.360 1.00 98.56 83 VAL A C 1
ATOM 670 O O . VAL A 1 83 ? -9.657 -5.931 -8.121 1.00 98.56 83 VAL A O 1
ATOM 673 N N . ASN A 1 84 ? -8.302 -7.410 -7.112 1.00 97.81 84 ASN A N 1
ATOM 674 C CA . ASN A 1 84 ? -8.858 -8.613 -7.737 1.00 97.81 84 ASN A CA 1
ATOM 675 C C . ASN A 1 84 ? -8.894 -8.521 -9.280 1.00 97.81 84 ASN A C 1
ATOM 677 O O . ASN A 1 84 ? -9.861 -8.926 -9.931 1.00 97.81 84 ASN A O 1
ATOM 681 N N . GLY A 1 85 ? -7.841 -7.938 -9.867 1.00 97.38 85 GLY A N 1
ATOM 682 C CA . GLY A 1 85 ? -7.683 -7.744 -11.314 1.00 97.38 85 GLY A CA 1
ATOM 683 C C . GLY A 1 85 ? -8.533 -6.624 -11.931 1.00 97.38 85 GLY A C 1
ATOM 684 O O . GLY A 1 85 ? -8.552 -6.483 -13.154 1.00 97.38 85 GLY A O 1
ATOM 685 N N . ILE A 1 86 ? -9.240 -5.828 -11.122 1.00 98.19 86 ILE A N 1
ATOM 686 C CA . ILE A 1 86 ? -10.045 -4.689 -11.578 1.00 98.19 86 ILE A CA 1
ATOM 687 C C . ILE A 1 86 ? -9.359 -3.396 -11.148 1.00 98.19 86 ILE A C 1
ATOM 689 O O . ILE A 1 86 ? -9.055 -3.221 -9.973 1.00 98.19 86 ILE A O 1
ATOM 693 N N . THR A 1 87 ? -9.134 -2.473 -12.085 1.00 98.38 87 THR A N 1
ATOM 694 C CA . THR A 1 87 ? -8.606 -1.142 -11.760 1.00 98.38 87 THR A CA 1
ATOM 695 C C . THR A 1 87 ? -9.580 -0.379 -10.868 1.00 98.38 87 THR A C 1
ATOM 697 O O . THR A 1 87 ? -10.745 -0.207 -11.235 1.00 98.38 87 THR A O 1
ATOM 700 N N . VAL A 1 88 ? -9.091 0.101 -9.726 1.00 98.31 88 VAL A N 1
ATOM 701 C CA . VAL A 1 88 ? -9.857 0.907 -8.768 1.00 98.31 88 VAL A CA 1
ATOM 702 C C . VAL A 1 88 ? -9.371 2.361 -8.771 1.00 98.31 88 VAL A C 1
ATOM 704 O O . VAL A 1 88 ? -8.207 2.620 -9.098 1.00 98.31 88 VAL A O 1
ATOM 707 N N . PRO A 1 89 ? -10.236 3.331 -8.423 1.00 98.31 89 PRO A N 1
ATOM 708 C CA . PRO A 1 89 ? -9.795 4.689 -8.131 1.00 98.31 89 PRO A CA 1
ATOM 709 C C . PRO A 1 89 ? -8.761 4.696 -7.001 1.00 98.31 89 PRO A C 1
ATOM 711 O O . PRO A 1 89 ? -8.874 3.929 -6.047 1.00 98.31 89 PRO A O 1
ATOM 714 N N . ASN A 1 90 ? -7.770 5.571 -7.118 1.00 98.19 90 ASN A N 1
ATOM 715 C CA . ASN A 1 90 ? -6.770 5.817 -6.090 1.00 98.19 90 ASN A CA 1
ATOM 716 C C . ASN A 1 90 ? -6.431 7.312 -6.047 1.00 98.19 90 ASN A C 1
ATOM 718 O O . ASN A 1 90 ? -6.633 8.019 -7.037 1.00 98.19 90 ASN A O 1
ATOM 722 N N . GLU A 1 91 ? -5.936 7.775 -4.907 1.00 97.50 91 GLU A N 1
ATOM 723 C CA . GLU A 1 91 ? -5.567 9.168 -4.664 1.00 97.50 91 GLU A CA 1
ATOM 724 C C . GLU A 1 91 ? -4.190 9.241 -4.004 1.00 97.50 91 GLU A C 1
ATOM 726 O O . GLU A 1 91 ? -3.847 8.410 -3.169 1.00 97.50 91 GLU A O 1
ATOM 731 N N . THR A 1 92 ? -3.383 10.238 -4.370 1.00 97.56 92 THR A N 1
ATOM 732 C CA . THR A 1 92 ? -2.156 10.550 -3.627 1.00 97.56 92 THR A CA 1
ATOM 733 C C . THR A 1 92 ? -2.509 11.499 -2.488 1.00 97.56 92 THR A C 1
ATOM 735 O O . THR A 1 92 ? -2.800 12.664 -2.743 1.00 97.56 92 THR A O 1
ATOM 738 N N . ILE A 1 93 ? -2.481 11.003 -1.252 1.00 96.81 93 ILE A N 1
ATOM 739 C CA . ILE A 1 93 ? -2.859 11.765 -0.046 1.00 96.81 93 ILE A CA 1
ATOM 740 C C . ILE A 1 93 ? -1.668 12.472 0.611 1.00 96.81 93 ILE A C 1
ATOM 742 O O . ILE A 1 93 ? -1.844 13.373 1.424 1.00 96.81 93 ILE A O 1
ATOM 746 N N . PHE A 1 94 ? -0.450 12.073 0.247 1.00 96.75 94 PHE A N 1
ATOM 747 C CA . PHE A 1 94 ? 0.789 12.673 0.723 1.00 96.75 94 PHE A CA 1
ATOM 748 C C . PHE A 1 94 ? 1.829 12.667 -0.391 1.00 96.75 94 PHE A C 1
ATOM 750 O O . PHE A 1 94 ? 1.950 11.684 -1.129 1.00 96.75 94 PHE A O 1
ATOM 757 N N . HIS A 1 95 ? 2.590 13.753 -0.496 1.00 95.31 95 HIS A N 1
ATOM 758 C CA . HIS A 1 95 ? 3.720 13.877 -1.404 1.00 95.31 95 HIS A CA 1
ATOM 759 C C . HIS A 1 95 ? 4.770 14.798 -0.781 1.00 95.31 95 HIS A C 1
ATOM 761 O O . HIS A 1 95 ? 4.522 15.985 -0.594 1.00 95.31 95 HIS A O 1
ATOM 767 N N . ASP A 1 96 ? 5.941 14.247 -0.487 1.00 93.19 96 ASP A N 1
ATOM 768 C CA . ASP A 1 96 ? 7.093 14.991 0.017 1.00 93.19 96 ASP A CA 1
ATOM 769 C C . ASP A 1 96 ? 8.146 15.064 -1.080 1.00 93.19 96 ASP A C 1
ATOM 771 O O . ASP A 1 96 ? 9.034 14.215 -1.174 1.00 93.19 96 ASP A O 1
ATOM 775 N N . GLU A 1 97 ? 7.998 16.056 -1.956 1.00 88.88 97 GLU A N 1
ATOM 776 C CA . GLU A 1 97 ? 8.888 16.235 -3.099 1.00 88.88 97 GLU A CA 1
ATOM 777 C C . GLU A 1 97 ? 10.259 16.817 -2.733 1.00 88.88 97 GLU A C 1
ATOM 779 O O . GLU A 1 97 ? 11.218 16.650 -3.493 1.00 88.88 97 GLU A O 1
ATOM 784 N N . GLU A 1 98 ? 10.352 17.475 -1.576 1.00 88.94 98 GLU A N 1
ATOM 785 C CA . GLU A 1 98 ? 11.559 18.158 -1.111 1.00 88.94 98 GLU A CA 1
ATOM 786 C C . GLU A 1 98 ? 12.557 17.197 -0.458 1.00 88.94 98 GLU A C 1
ATOM 788 O O . GLU A 1 98 ? 13.772 17.430 -0.506 1.00 88.94 98 GLU A O 1
ATOM 793 N N . SER A 1 99 ? 12.082 16.092 0.124 1.00 90.31 99 SER A N 1
ATOM 794 C CA . SER A 1 99 ? 12.974 15.078 0.672 1.00 90.31 99 SER A CA 1
ATOM 795 C C . SER A 1 99 ? 13.754 14.328 -0.406 1.00 90.31 99 SER A C 1
ATOM 797 O O . SER A 1 99 ? 13.312 14.089 -1.530 1.00 90.31 99 SER A O 1
ATOM 799 N N . VAL A 1 100 ? 14.934 13.843 -0.012 1.00 86.12 100 VAL A N 1
ATOM 800 C CA . VAL A 1 100 ? 15.758 12.952 -0.847 1.00 86.12 100 VAL A CA 1
ATOM 801 C C . VAL A 1 100 ? 15.011 11.660 -1.196 1.00 86.12 100 VAL A C 1
ATOM 803 O O . VAL A 1 100 ? 15.258 11.075 -2.249 1.00 86.12 100 VAL A O 1
ATOM 806 N N . ALA A 1 101 ? 14.116 11.213 -0.311 1.00 88.62 101 ALA A N 1
ATOM 807 C CA . ALA A 1 101 ? 13.313 10.019 -0.516 1.00 88.62 101 ALA A CA 1
ATOM 808 C C . ALA A 1 101 ? 12.158 10.249 -1.499 1.00 88.62 101 ALA A C 1
ATOM 810 O O . ALA A 1 101 ? 11.691 9.266 -2.057 1.00 88.62 101 ALA A O 1
ATOM 811 N N . ASN A 1 102 ? 11.728 11.494 -1.738 1.00 94.50 102 ASN A N 1
ATOM 812 C CA . ASN A 1 102 ? 10.656 11.859 -2.666 1.00 94.50 102 ASN A CA 1
ATOM 813 C C . ASN A 1 102 ? 9.433 10.935 -2.523 1.00 94.50 102 ASN A C 1
ATOM 815 O O . ASN A 1 102 ? 9.109 10.142 -3.418 1.00 94.50 102 ASN A O 1
ATOM 819 N N . MET A 1 103 ? 8.850 10.935 -1.325 1.00 96.12 103 MET A N 1
ATOM 820 C CA . MET A 1 103 ? 7.851 9.947 -0.927 1.00 96.12 103 MET A CA 1
ATOM 821 C C . MET A 1 103 ? 6.456 10.328 -1.411 1.00 96.12 103 MET A C 1
ATOM 823 O O . MET A 1 103 ? 6.096 11.503 -1.398 1.00 96.12 103 MET A O 1
ATOM 827 N N . LYS A 1 104 ? 5.647 9.331 -1.779 1.00 98.06 104 LYS A N 1
ATOM 828 C CA . LYS A 1 104 ? 4.201 9.489 -1.994 1.00 98.06 104 LYS A CA 1
ATOM 829 C C . LYS A 1 104 ? 3.433 8.413 -1.255 1.00 98.06 104 LYS A C 1
ATOM 831 O O . LYS A 1 104 ? 3.845 7.256 -1.281 1.00 98.06 104 LYS A O 1
ATOM 836 N N . THR A 1 105 ? 2.290 8.774 -0.686 1.00 98.44 105 THR A N 1
ATOM 837 C CA . THR A 1 105 ? 1.336 7.809 -0.127 1.00 98.44 105 THR A CA 1
ATOM 838 C C . THR A 1 105 ? 0.101 7.762 -1.005 1.00 98.44 105 THR A C 1
ATOM 840 O O . THR A 1 105 ? -0.538 8.787 -1.249 1.00 98.44 105 THR A O 1
ATOM 843 N N . VAL A 1 106 ? -0.215 6.566 -1.496 1.00 98.56 106 VAL A N 1
ATOM 844 C CA . VAL A 1 106 ? -1.369 6.305 -2.356 1.00 98.56 106 VAL A CA 1
ATOM 845 C C . VAL A 1 106 ? -2.446 5.606 -1.539 1.00 98.56 106 VAL A C 1
ATOM 847 O O . VAL A 1 106 ? -2.193 4.540 -0.977 1.00 98.56 106 VAL A O 1
ATOM 850 N N . GLN A 1 107 ? -3.638 6.196 -1.507 1.00 98.75 107 GLN A N 1
ATOM 851 C CA . GLN A 1 107 ? -4.824 5.649 -0.864 1.00 98.75 107 GLN A CA 1
ATOM 852 C C . GLN A 1 107 ? -5.763 5.016 -1.897 1.00 98.75 107 GLN A C 1
ATOM 854 O O . GLN A 1 107 ? -6.005 5.583 -2.965 1.00 98.75 107 GLN A O 1
ATOM 859 N N . PHE A 1 108 ? -6.317 3.848 -1.581 1.00 98.69 108 PHE A N 1
ATOM 860 C CA . PHE A 1 108 ? -7.351 3.190 -2.384 1.00 98.69 108 PHE A CA 1
ATOM 861 C C . PHE A 1 108 ? -8.249 2.298 -1.523 1.00 98.69 108 PHE A C 1
ATOM 863 O O . PHE A 1 108 ? -7.863 1.869 -0.438 1.00 98.69 108 PHE A O 1
ATOM 870 N N . GLU A 1 109 ? -9.459 2.020 -2.008 1.00 98.00 109 GLU A N 1
ATOM 871 C CA . GLU A 1 109 ? -10.437 1.169 -1.321 1.00 98.00 109 GLU A CA 1
ATOM 872 C C . GLU A 1 109 ? -10.242 -0.311 -1.689 1.00 98.00 109 GLU A C 1
ATOM 874 O O . GLU A 1 109 ? -9.995 -0.652 -2.850 1.00 98.00 109 GLU A O 1
ATOM 879 N N . VAL A 1 110 ? -10.386 -1.194 -0.700 1.00 97.81 110 VAL A N 1
ATOM 880 C CA . VAL A 1 110 ? -10.383 -2.656 -0.859 1.00 97.81 110 VAL A CA 1
ATOM 881 C C . VAL A 1 110 ? -11.617 -3.256 -0.185 1.00 97.81 110 VAL A C 1
ATOM 883 O O . VAL A 1 110 ? -12.204 -2.652 0.709 1.00 97.81 110 VAL A O 1
ATOM 886 N N . ASN A 1 111 ? -12.011 -4.466 -0.582 1.00 95.31 111 ASN A N 1
ATOM 887 C CA . ASN A 1 111 ? -13.119 -5.174 0.069 1.00 95.31 111 ASN A CA 1
ATOM 888 C C . ASN A 1 111 ? -12.624 -6.003 1.260 1.00 95.31 111 ASN A C 1
ATOM 890 O O . ASN A 1 1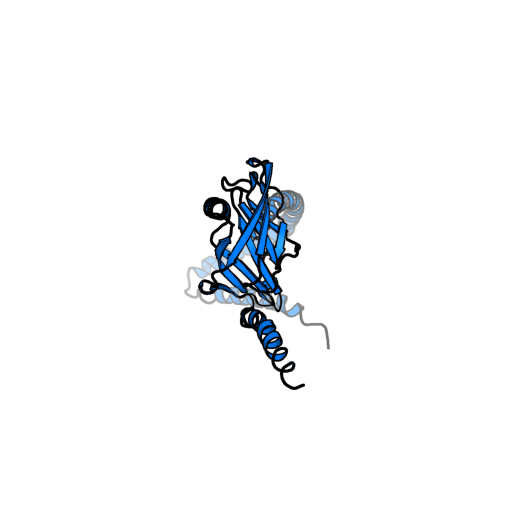11 ? -13.371 -6.251 2.201 1.00 95.31 111 ASN A O 1
ATOM 894 N N . SER A 1 112 ? -11.379 -6.479 1.195 1.00 95.44 112 SER A N 1
ATOM 895 C CA . SER A 1 112 ? -10.749 -7.308 2.221 1.00 95.44 112 SER A CA 1
ATOM 896 C C . SER A 1 112 ? -9.235 -7.112 2.227 1.00 95.44 112 SER A C 1
ATOM 898 O O . SER A 1 112 ? -8.630 -6.922 1.177 1.00 95.44 112 SER A O 1
ATOM 900 N N . LEU A 1 113 ? -8.592 -7.268 3.391 1.00 96.12 113 LEU A N 1
ATOM 901 C CA . LEU A 1 113 ? -7.120 -7.289 3.505 1.00 96.12 113 LEU A CA 1
ATOM 902 C C . LEU A 1 113 ? -6.472 -8.522 2.849 1.00 96.12 113 LEU A C 1
ATOM 904 O O . LEU A 1 113 ? -5.252 -8.651 2.839 1.00 96.12 113 LEU A O 1
ATOM 908 N N . THR A 1 114 ? -7.285 -9.444 2.332 1.00 96.44 114 THR A N 1
ATOM 909 C CA . THR A 1 114 ? -6.842 -10.619 1.565 1.00 96.44 114 THR A CA 1
ATOM 910 C C . THR A 1 114 ? -7.096 -10.487 0.065 1.00 96.44 114 THR A C 1
ATOM 912 O O . THR A 1 114 ? -6.882 -11.452 -0.670 1.00 96.44 114 THR A O 1
ATOM 915 N N . ASP A 1 115 ? -7.582 -9.327 -0.390 1.00 97.88 115 ASP A N 1
ATOM 916 C CA . ASP A 1 115 ? -7.763 -9.062 -1.814 1.00 97.88 115 ASP A CA 1
ATOM 917 C C . ASP A 1 115 ? -6.417 -9.107 -2.556 1.00 97.88 115 ASP A C 1
ATOM 919 O O . ASP A 1 115 ? -5.374 -8.731 -2.021 1.00 97.88 115 ASP A O 1
ATOM 923 N N . ASP A 1 116 ? -6.449 -9.546 -3.816 1.00 98.19 116 ASP A N 1
ATOM 924 C CA . ASP A 1 116 ? -5.273 -9.535 -4.687 1.00 98.19 116 ASP A CA 1
ATOM 925 C C . ASP A 1 116 ? -5.011 -8.106 -5.176 1.00 98.19 116 ASP A C 1
ATOM 927 O O . ASP A 1 116 ? -5.749 -7.579 -6.015 1.00 98.19 116 ASP A O 1
ATOM 931 N N . ILE A 1 117 ? -3.990 -7.459 -4.614 1.00 98.81 117 ILE A N 1
ATOM 932 C CA . ILE A 1 117 ? -3.643 -6.065 -4.894 1.00 98.81 117 ILE A CA 1
ATOM 933 C C . ILE A 1 117 ? -2.417 -6.027 -5.799 1.00 98.81 117 ILE A C 1
ATOM 935 O O . ILE A 1 117 ? -1.389 -6.629 -5.501 1.00 98.81 117 ILE A O 1
ATOM 939 N N . THR A 1 118 ? -2.494 -5.254 -6.882 1.00 98.69 118 THR A N 1
ATOM 940 C CA . THR A 1 118 ? -1.343 -4.939 -7.738 1.00 98.69 118 THR A CA 1
ATOM 941 C C . THR A 1 118 ? -1.151 -3.432 -7.831 1.00 98.69 118 THR A C 1
ATOM 943 O O . THR A 1 118 ? -2.104 -2.686 -8.069 1.00 98.69 118 THR A O 1
ATOM 946 N N . VAL A 1 119 ? 0.100 -3.000 -7.672 1.00 98.69 119 VAL A N 1
ATOM 947 C CA . VAL A 1 119 ? 0.543 -1.615 -7.838 1.00 98.69 119 VAL A CA 1
ATOM 948 C C . VAL A 1 119 ? 1.284 -1.510 -9.168 1.00 98.69 119 VAL A C 1
ATOM 950 O O . VAL A 1 119 ? 2.327 -2.136 -9.363 1.00 98.69 119 VAL A O 1
ATOM 953 N N . GLY A 1 120 ? 0.734 -0.734 -10.098 1.00 98.19 120 GLY A N 1
ATOM 954 C CA . GLY A 1 120 ? 1.277 -0.490 -11.432 1.00 98.19 120 GLY A CA 1
ATOM 955 C C . GLY A 1 120 ? 1.734 0.954 -11.616 1.00 98.19 120 GLY A C 1
ATOM 956 O O . GLY A 1 120 ? 1.115 1.875 -11.089 1.00 98.19 120 GLY A O 1
ATOM 957 N N . MET A 1 121 ? 2.826 1.166 -12.347 1.00 97.94 121 MET A N 1
ATOM 958 C CA . MET A 1 121 ? 3.342 2.499 -12.674 1.00 97.94 121 MET A CA 1
ATOM 959 C C . MET A 1 121 ? 4.246 2.460 -13.911 1.00 97.94 121 MET A C 1
ATOM 961 O O . MET A 1 121 ? 4.871 1.438 -14.214 1.00 97.94 121 MET A O 1
ATOM 965 N N . TYR A 1 122 ? 4.395 3.600 -14.585 1.00 97.75 122 TYR A N 1
ATOM 966 C CA . TYR A 1 122 ? 5.450 3.782 -15.583 1.00 97.75 122 TYR A CA 1
ATOM 967 C C . TYR A 1 122 ? 6.776 4.116 -14.892 1.00 97.75 122 TYR A C 1
ATOM 969 O O . TYR A 1 122 ? 6.849 5.078 -14.130 1.00 97.75 122 TYR A O 1
ATOM 977 N N . VAL A 1 123 ? 7.845 3.369 -15.178 1.00 96.62 123 VAL A N 1
ATOM 978 C CA . VAL A 1 123 ? 9.175 3.618 -14.599 1.00 96.62 123 VAL A CA 1
ATOM 979 C C . VAL A 1 123 ? 10.063 4.307 -15.630 1.00 96.62 123 VAL A C 1
ATOM 981 O O . VAL A 1 123 ? 10.551 3.683 -16.578 1.00 96.62 123 VAL A O 1
ATOM 984 N N . GLY A 1 124 ? 10.318 5.601 -15.424 1.00 95.94 124 GLY A N 1
ATOM 985 C CA . GLY A 1 124 ? 11.050 6.468 -16.351 1.00 95.94 124 GLY A CA 1
ATOM 986 C C . GLY A 1 124 ? 12.425 5.925 -16.760 1.00 95.94 124 GLY A C 1
ATOM 987 O O . GLY A 1 124 ? 12.667 5.762 -17.958 1.00 95.94 124 GLY A O 1
ATOM 988 N N . PRO A 1 125 ? 13.309 5.568 -15.807 1.00 93.94 125 PRO A N 1
ATOM 989 C CA . PRO A 1 125 ? 14.622 4.996 -16.115 1.00 93.94 125 PRO A CA 1
ATOM 990 C C . PRO A 1 125 ? 14.579 3.670 -16.890 1.00 93.94 125 PRO A C 1
ATOM 992 O O . PRO A 1 125 ? 15.527 3.353 -17.606 1.00 93.94 125 PRO A O 1
ATOM 995 N N . MET A 1 126 ? 13.498 2.892 -16.758 1.00 93.94 126 MET A N 1
ATOM 996 C CA . MET A 1 126 ? 13.319 1.618 -17.467 1.00 93.94 126 MET A CA 1
ATOM 997 C C . MET A 1 126 ? 12.592 1.777 -18.808 1.00 93.94 126 MET A C 1
ATOM 999 O O . MET A 1 126 ? 12.651 0.869 -19.638 1.00 93.94 126 MET A O 1
ATOM 1003 N N . GLY A 1 127 ? 11.909 2.904 -19.024 1.00 97.06 127 GLY A N 1
ATOM 1004 C CA . GLY A 1 127 ? 11.170 3.195 -20.250 1.00 97.06 127 GLY A CA 1
ATOM 1005 C C . GLY A 1 127 ? 9.968 2.277 -20.487 1.00 97.06 127 GLY A C 1
ATOM 1006 O O . GLY A 1 127 ? 9.672 1.956 -21.639 1.00 97.06 127 GLY A O 1
ATOM 1007 N N . ARG A 1 128 ? 9.334 1.774 -19.422 1.00 96.44 128 ARG A N 1
ATOM 1008 C CA . ARG A 1 128 ? 8.220 0.818 -19.503 1.00 96.44 128 ARG A CA 1
ATOM 1009 C C . ARG A 1 128 ? 7.348 0.838 -18.254 1.00 96.44 128 ARG A C 1
ATOM 1011 O O . ARG A 1 128 ? 7.813 1.228 -17.184 1.00 96.44 128 ARG A O 1
ATOM 1018 N N . ASP A 1 129 ? 6.139 0.309 -18.400 1.00 97.00 129 ASP A N 1
ATOM 1019 C CA . ASP A 1 129 ? 5.265 -0.019 -17.278 1.00 97.00 129 ASP A CA 1
ATOM 1020 C C . ASP A 1 129 ? 5.778 -1.247 -16.516 1.00 97.00 129 ASP A C 1
ATOM 1022 O O . ASP A 1 129 ? 6.336 -2.197 -17.097 1.00 97.00 129 ASP A O 1
ATOM 1026 N N . VAL A 1 130 ? 5.605 -1.188 -15.199 1.00 96.25 130 VAL A N 1
ATOM 1027 C CA . VAL A 1 130 ? 5.928 -2.232 -14.229 1.00 96.25 130 VAL A CA 1
ATOM 1028 C C . VAL A 1 130 ? 4.744 -2.376 -13.281 1.00 96.25 130 VAL A C 1
ATOM 1030 O O . VAL A 1 130 ? 4.141 -1.382 -12.886 1.00 96.25 130 VAL A O 1
ATOM 1033 N N . GLU A 1 131 ? 4.439 -3.614 -12.908 1.00 97.75 131 GLU A N 1
ATOM 1034 C CA . GLU A 1 131 ? 3.382 -3.961 -11.962 1.00 97.75 131 GLU A CA 1
ATOM 1035 C C . GLU A 1 131 ? 3.908 -4.989 -10.959 1.00 97.75 131 GLU A C 1
ATOM 1037 O O . GLU A 1 131 ? 4.635 -5.901 -11.344 1.00 97.75 131 GLU A O 1
ATOM 1042 N N . TYR A 1 132 ? 3.588 -4.850 -9.677 1.00 98.56 132 TYR A N 1
ATOM 1043 C CA . TYR A 1 132 ? 3.950 -5.837 -8.660 1.00 98.56 132 TYR A CA 1
ATOM 1044 C C . TYR A 1 132 ? 2.798 -6.039 -7.677 1.00 98.56 132 TYR A C 1
ATOM 1046 O O . TYR A 1 132 ? 2.001 -5.130 -7.447 1.00 98.56 132 TYR A O 1
ATOM 1054 N N . GLY A 1 133 ? 2.702 -7.241 -7.111 1.00 98.69 133 GLY A N 1
ATOM 1055 C CA . GLY A 1 133 ? 1.671 -7.567 -6.131 1.00 98.69 133 GLY A CA 1
ATOM 1056 C C . GLY A 1 133 ? 2.020 -7.040 -4.740 1.00 98.69 133 GLY A C 1
ATOM 1057 O O . GLY A 1 133 ? 3.198 -6.956 -4.391 1.00 98.69 133 GLY A O 1
ATOM 1058 N N . LEU A 1 134 ? 1.012 -6.726 -3.937 1.00 98.56 134 LEU A N 1
ATOM 1059 C CA . LEU A 1 134 ? 1.157 -6.306 -2.545 1.00 98.56 134 LEU A CA 1
ATOM 1060 C C . LEU A 1 134 ? 0.337 -7.239 -1.650 1.00 98.56 134 LEU A C 1
ATOM 1062 O O . LEU A 1 134 ? -0.851 -7.437 -1.882 1.00 98.56 134 LEU A O 1
ATOM 1066 N N . GLU A 1 135 ? 0.976 -7.813 -0.636 1.00 98.25 135 GLU A N 1
ATOM 1067 C CA . GLU A 1 135 ? 0.360 -8.742 0.317 1.00 98.25 135 GLU A CA 1
ATOM 1068 C C . GLU A 1 135 ? 0.592 -8.257 1.750 1.00 98.25 135 GLU A C 1
ATOM 1070 O O . GLU A 1 135 ? 1.650 -7.702 2.051 1.00 98.25 135 GLU A O 1
ATOM 1075 N N . PHE A 1 136 ? -0.373 -8.477 2.645 1.00 98.38 136 PHE A N 1
ATOM 1076 C CA . PHE A 1 136 ? -0.285 -8.072 4.049 1.00 98.38 136 PHE A CA 1
ATOM 1077 C C . PHE A 1 136 ? -0.068 -9.267 4.975 1.00 98.38 136 PHE A C 1
ATOM 1079 O O . PHE A 1 136 ? -0.755 -10.286 4.885 1.00 98.38 136 PHE A O 1
ATOM 1086 N N . TYR A 1 137 ? 0.844 -9.115 5.933 1.00 97.56 137 TYR A N 1
ATOM 1087 C CA . TYR A 1 137 ? 1.027 -10.071 7.019 1.00 97.56 137 TYR A CA 1
ATOM 1088 C C . TYR A 1 137 ? -0.007 -9.796 8.115 1.00 97.56 137 TYR A C 1
ATOM 1090 O O . TYR A 1 137 ? 0.239 -9.023 9.040 1.00 97.56 137 TYR A O 1
ATOM 1098 N N . LEU A 1 138 ? -1.197 -10.391 7.995 1.00 95.25 138 LEU A N 1
ATOM 1099 C CA . LEU A 1 138 ? -2.343 -10.092 8.872 1.00 95.25 138 LEU A CA 1
ATOM 1100 C C . LEU A 1 138 ? -2.095 -10.377 10.362 1.00 95.25 138 LEU A C 1
ATOM 1102 O O . LEU A 1 138 ? -2.753 -9.794 11.216 1.00 95.25 138 LEU A O 1
ATOM 1106 N N . ASP A 1 139 ? -1.140 -11.246 10.691 1.00 96.31 139 ASP A N 1
ATOM 1107 C CA . ASP A 1 139 ? -0.699 -11.507 12.064 1.00 96.31 139 ASP A CA 1
ATOM 1108 C C . ASP A 1 139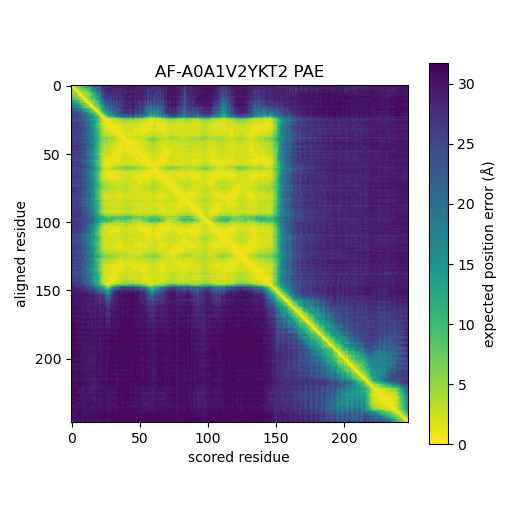 ? 0.075 -10.336 12.692 1.00 96.31 139 ASP A C 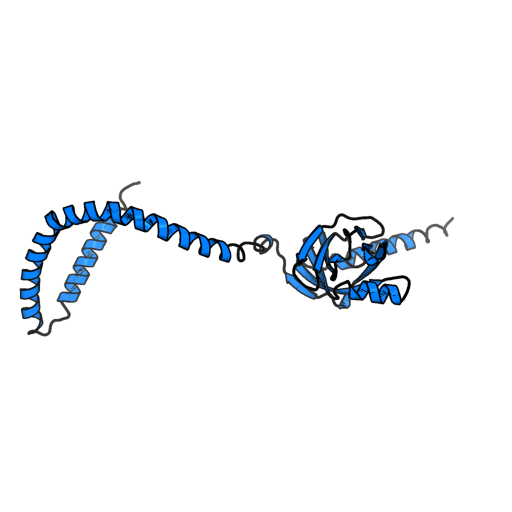1
ATOM 1110 O O . ASP A 1 139 ? 0.270 -10.307 13.906 1.00 96.31 139 ASP A O 1
ATOM 1114 N N . THR A 1 140 ? 0.486 -9.363 11.877 1.00 97.50 140 THR A N 1
ATOM 1115 C CA . THR A 1 140 ? 1.161 -8.132 12.304 1.00 97.50 140 THR A CA 1
ATOM 1116 C C . THR A 1 140 ? 0.235 -6.920 12.380 1.00 97.50 140 THR A C 1
ATOM 1118 O O . THR A 1 140 ? 0.702 -5.829 12.693 1.00 97.50 140 THR A O 1
ATOM 1121 N N . LEU A 1 141 ? -1.059 -7.089 12.090 1.00 97.44 141 LEU A N 1
ATOM 1122 C CA . LEU A 1 141 ? -2.028 -5.999 12.105 1.00 97.44 141 LEU A CA 1
ATOM 1123 C C . LEU A 1 141 ? -2.204 -5.456 13.531 1.00 97.44 141 LEU A C 1
ATOM 1125 O O . LEU A 1 141 ? -2.616 -6.180 14.439 1.00 97.44 141 LEU A O 1
ATOM 1129 N N . THR A 1 142 ? -1.927 -4.168 13.721 1.00 96.94 142 THR A N 1
ATOM 1130 C CA . THR A 1 142 ? -2.048 -3.487 15.016 1.00 96.94 142 THR A CA 1
ATOM 1131 C C . THR A 1 142 ? -2.893 -2.231 14.895 1.00 96.94 142 THR A C 1
ATOM 1133 O O . THR A 1 142 ? -2.612 -1.389 14.046 1.00 96.94 142 THR A O 1
ATOM 1136 N N . LEU A 1 143 ? -3.893 -2.086 15.767 1.00 96.69 143 LEU A N 1
ATOM 1137 C CA . LEU A 1 143 ? -4.646 -0.842 15.932 1.00 96.69 143 LEU A CA 1
ATOM 1138 C C . LEU A 1 143 ? -3.726 0.234 16.523 1.00 96.69 143 LEU A C 1
ATOM 1140 O O . LEU A 1 143 ? -3.098 0.004 17.557 1.00 96.69 143 LEU A O 1
ATOM 1144 N N . VAL A 1 144 ? -3.645 1.382 15.854 1.00 96.81 144 VAL A N 1
ATOM 1145 C CA . VAL A 1 144 ? -2.834 2.538 16.264 1.00 96.81 144 VAL A CA 1
ATOM 1146 C C . VAL A 1 144 ? -3.720 3.649 16.818 1.00 96.81 144 VAL A C 1
ATOM 1148 O O . VAL A 1 144 ? -3.354 4.287 17.802 1.00 96.81 144 VAL A O 1
ATOM 1151 N N . GLU A 1 145 ? -4.894 3.845 16.222 1.00 94.19 145 GLU A N 1
ATOM 1152 C CA . GLU A 1 145 ? -5.835 4.903 16.586 1.00 94.19 145 GLU A CA 1
ATOM 1153 C C . GLU A 1 145 ? -7.271 4.401 16.415 1.00 94.19 145 GLU A C 1
ATOM 1155 O O . GLU A 1 145 ? -7.622 3.885 15.353 1.00 94.19 145 GLU A O 1
ATOM 1160 N N . GLU A 1 146 ? -8.104 4.547 17.446 1.00 92.94 146 GLU A N 1
ATOM 1161 C CA . GLU A 1 146 ? -9.548 4.306 17.352 1.00 92.94 146 GLU A CA 1
ATOM 1162 C C . GLU A 1 146 ? -10.218 5.500 16.662 1.00 92.94 146 GLU A C 1
ATOM 1164 O O . GLU A 1 146 ? -10.058 6.647 17.083 1.00 92.94 146 GLU A O 1
ATOM 1169 N N . LEU A 1 147 ? -10.995 5.229 15.614 1.00 87.81 147 LEU A N 1
ATOM 1170 C CA . LEU A 1 147 ? -11.762 6.250 14.909 1.00 87.81 147 LEU A CA 1
ATOM 1171 C C . LEU A 1 147 ? -13.235 6.040 15.233 1.00 87.81 147 LEU A C 1
ATOM 1173 O O . LEU A 1 147 ? -13.848 5.082 14.776 1.00 87.81 147 LEU A O 1
ATOM 1177 N N . ASP A 1 148 ? -13.823 6.930 16.018 1.00 79.62 148 ASP A N 1
ATOM 1178 C CA . ASP A 1 148 ? -15.265 6.972 16.211 1.00 79.62 148 ASP A CA 1
ATOM 1179 C C . ASP A 1 148 ? -15.886 8.091 15.365 1.00 79.62 148 ASP A C 1
ATOM 1181 O O . ASP A 1 148 ? -15.213 8.996 14.872 1.00 79.62 148 ASP A O 1
ATOM 1185 N N . GLU A 1 149 ? -17.206 8.036 15.185 1.00 58.88 149 GLU A N 1
ATOM 1186 C CA . GLU A 1 149 ? -17.976 9.029 14.420 1.00 58.88 149 GLU A CA 1
ATOM 1187 C C . GLU A 1 149 ? -17.824 10.466 14.988 1.00 58.88 149 GLU A C 1
ATOM 1189 O O . GLU A 1 149 ? -18.202 11.438 14.336 1.00 58.88 149 GLU A O 1
ATOM 1194 N N . TYR A 1 150 ? -17.246 10.613 16.190 1.00 51.59 150 TYR A N 1
ATOM 1195 C CA . TYR A 1 150 ? -16.973 11.881 16.869 1.00 51.59 150 TYR A CA 1
ATOM 1196 C C . TYR A 1 150 ? -15.568 12.447 16.563 1.00 51.59 150 TYR A C 1
ATOM 1198 O O . TYR A 1 150 ? -15.416 13.667 16.490 1.00 51.59 150 TYR A O 1
ATOM 1206 N N . ASN A 1 151 ? -14.569 11.600 16.291 1.00 50.03 151 ASN A N 1
ATOM 1207 C CA . ASN A 1 151 ? -13.199 12.001 15.937 1.00 50.03 151 ASN A CA 1
ATOM 1208 C C . ASN A 1 151 ? -13.014 12.407 14.458 1.00 50.03 151 ASN A C 1
ATOM 1210 O O . ASN A 1 151 ? -11.970 12.941 14.088 1.00 50.03 151 ASN A O 1
ATOM 1214 N N . ILE A 1 152 ? -14.040 12.262 13.610 1.00 47.81 152 ILE A N 1
ATOM 1215 C CA . ILE A 1 152 ? -14.022 12.696 12.191 1.00 47.81 152 ILE A CA 1
ATOM 1216 C C . ILE A 1 152 ? -13.962 14.242 12.054 1.00 47.81 152 ILE A C 1
ATOM 1218 O O . ILE A 1 152 ? -13.814 14.783 10.961 1.00 47.81 152 ILE A O 1
ATOM 1222 N N . GLY A 1 153 ? -14.041 14.978 13.170 1.00 39.09 153 GLY A N 1
ATOM 1223 C CA . GLY A 1 153 ? -13.974 16.440 13.228 1.00 39.09 153 GLY A CA 1
ATOM 1224 C C . GLY A 1 153 ? -12.663 17.046 13.740 1.00 39.09 153 GLY A C 1
ATOM 1225 O O . GLY A 1 153 ? -12.674 18.244 14.013 1.00 39.09 153 GLY A O 1
ATOM 1226 N N . VAL A 1 154 ? -11.573 16.280 13.913 1.00 38.78 154 VAL A N 1
ATOM 1227 C CA . VAL A 1 154 ? -10.333 16.814 14.533 1.00 38.78 154 VAL A CA 1
ATOM 1228 C C . VAL A 1 154 ? -9.070 16.728 13.669 1.00 38.78 154 VAL A C 1
ATOM 1230 O O . VAL A 1 154 ? -8.067 17.347 14.008 1.00 38.78 154 VAL A O 1
ATOM 1233 N N . ALA A 1 155 ? -9.109 16.098 12.494 1.00 37.06 155 ALA A N 1
ATOM 1234 C CA . ALA A 1 155 ? -8.042 16.280 11.508 1.00 37.06 155 ALA A CA 1
ATOM 1235 C C . ALA A 1 155 ? -8.270 17.606 10.749 1.00 37.06 155 ALA A C 1
ATOM 1237 O O . ALA A 1 155 ? -8.981 17.602 9.744 1.00 37.06 155 ALA A O 1
ATOM 1238 N N . ASN A 1 156 ? -7.737 18.721 11.290 1.00 46.81 156 ASN A N 1
ATOM 1239 C CA . ASN A 1 156 ? -7.469 20.049 10.668 1.00 46.81 156 ASN A CA 1
ATOM 1240 C C . ASN A 1 156 ? -7.847 21.296 11.509 1.00 46.81 156 ASN A C 1
ATOM 1242 O O . ASN A 1 156 ? -7.926 22.387 10.951 1.00 46.81 156 ASN A O 1
ATOM 1246 N N . LEU A 1 157 ? -8.087 21.205 12.823 1.00 38.34 157 LEU A N 1
ATOM 1247 C CA . LEU A 1 157 ? -8.306 22.414 13.651 1.00 38.34 157 LEU A CA 1
ATOM 1248 C C . LEU A 1 157 ? -7.124 22.757 14.562 1.00 38.34 157 LEU A C 1
ATOM 1250 O O . LEU A 1 157 ? -6.802 23.934 14.688 1.00 38.34 157 LEU A O 1
ATOM 1254 N N . GLU A 1 158 ? -6.418 21.766 15.105 1.00 41.16 158 GLU A N 1
ATOM 1255 C CA . GLU A 1 158 ? -5.255 22.029 15.968 1.00 41.16 158 GLU A CA 1
ATOM 1256 C C . GLU A 1 158 ? -4.020 22.495 15.169 1.00 41.16 158 GLU A C 1
ATOM 1258 O O . GLU A 1 158 ? -3.258 23.322 15.662 1.00 41.16 158 GLU A O 1
ATOM 1263 N N . ASP A 1 159 ? -3.879 22.078 13.903 1.00 39.59 159 ASP A N 1
ATOM 1264 C CA . ASP A 1 159 ? -2.777 22.520 13.030 1.00 39.59 159 ASP A CA 1
ATOM 1265 C C . ASP A 1 159 ? -3.049 23.860 12.312 1.00 39.59 159 ASP A C 1
ATOM 1267 O O . ASP A 1 159 ? -2.118 24.495 11.826 1.00 39.59 159 ASP A O 1
ATOM 1271 N N . ILE A 1 160 ? -4.306 24.324 12.251 1.00 35.22 160 ILE A N 1
ATOM 1272 C CA . ILE A 1 160 ? -4.668 25.607 11.609 1.00 35.22 160 ILE A CA 1
ATOM 1273 C C . ILE A 1 160 ? -4.778 26.745 12.637 1.00 35.22 160 ILE A C 1
ATOM 1275 O O . ILE A 1 160 ? -4.464 27.888 12.305 1.00 35.22 160 ILE A O 1
ATOM 1279 N N . GLU A 1 161 ? -5.160 26.473 13.892 1.00 36.56 161 GLU A N 1
ATOM 1280 C CA . GLU A 1 161 ? -5.154 27.509 14.941 1.00 36.56 161 GLU A CA 1
ATOM 1281 C C . GLU A 1 161 ? -3.741 28.034 15.242 1.00 36.56 161 GLU A C 1
ATOM 1283 O O . GLU A 1 161 ? -3.594 29.203 15.590 1.00 36.56 161 GLU A O 1
ATOM 1288 N N . MET A 1 162 ? -2.694 27.231 15.020 1.00 38.41 162 MET A N 1
ATOM 1289 C CA . MET A 1 162 ? -1.319 27.638 15.321 1.00 38.41 162 MET A CA 1
ATOM 1290 C C . MET A 1 162 ? -0.682 28.570 14.266 1.00 38.41 162 MET A C 1
ATOM 1292 O O . MET A 1 162 ? 0.260 29.277 14.606 1.00 38.41 162 MET A O 1
ATOM 1296 N N . GLU A 1 163 ? -1.182 28.632 13.022 1.00 36.53 163 GLU A N 1
ATOM 1297 C CA . GLU A 1 163 ? -0.671 29.574 11.997 1.00 36.53 163 GLU A CA 1
ATOM 1298 C C . GLU A 1 163 ? -1.528 30.842 11.835 1.00 36.53 163 GLU A C 1
ATOM 1300 O O . GLU A 1 163 ? -1.054 31.839 11.292 1.00 36.53 163 GLU A O 1
ATOM 1305 N N . VAL A 1 164 ? -2.788 30.847 12.290 1.00 30.48 164 VAL A N 1
ATOM 1306 C CA . VAL A 1 164 ? -3.682 32.010 12.123 1.00 30.48 164 VAL A CA 1
ATOM 1307 C C . VAL A 1 164 ? -3.551 33.021 13.272 1.00 30.48 164 VAL A C 1
ATOM 1309 O O . VAL A 1 164 ? -3.692 34.217 13.019 1.00 30.48 164 VAL A O 1
ATOM 1312 N N . GLU A 1 165 ? -3.237 32.592 14.502 1.00 38.25 165 GLU A N 1
ATOM 1313 C CA . GLU A 1 165 ? -3.010 33.522 15.626 1.00 38.25 165 GLU A CA 1
ATOM 1314 C C . GLU A 1 165 ? -1.752 34.389 15.437 1.00 38.25 165 GLU A C 1
ATOM 1316 O O . GLU A 1 165 ? -1.803 35.584 15.716 1.00 38.25 165 GLU A O 1
ATOM 1321 N N . GLU A 1 166 ? -0.658 33.851 14.880 1.00 39.47 166 GLU A N 1
ATOM 1322 C CA . GLU A 1 166 ? 0.597 34.614 14.727 1.00 39.47 166 GLU A CA 1
ATOM 1323 C C . GLU A 1 166 ? 0.466 35.772 13.717 1.00 39.47 166 GLU A C 1
ATOM 1325 O O . GLU A 1 166 ? 1.085 36.818 13.880 1.00 39.47 166 GLU A O 1
ATOM 1330 N N . VAL A 1 167 ? -0.381 35.634 12.690 1.00 34.03 167 VAL A N 1
ATOM 1331 C CA . VAL A 1 167 ? -0.513 36.651 11.627 1.00 34.03 167 VAL A CA 1
ATOM 1332 C C . VAL A 1 167 ? -1.576 37.711 11.953 1.00 34.03 167 VAL A C 1
ATOM 1334 O O . VAL A 1 167 ? -1.552 38.799 11.378 1.00 34.03 167 VAL A O 1
ATOM 1337 N N . ILE A 1 168 ? -2.531 37.421 12.845 1.00 37.69 168 ILE A N 1
ATOM 1338 C CA . ILE A 1 168 ? -3.585 38.378 13.223 1.00 37.69 168 ILE A CA 1
ATOM 1339 C C . ILE A 1 168 ? -3.087 39.363 14.286 1.00 37.69 168 ILE A C 1
ATOM 1341 O O . ILE A 1 168 ? -3.409 40.546 14.167 1.00 37.69 168 ILE A O 1
ATOM 1345 N N . ASP A 1 169 ? -2.276 38.929 15.255 1.00 35.91 169 ASP A N 1
ATOM 1346 C CA . ASP A 1 169 ? -1.727 39.839 16.274 1.00 35.91 169 ASP A CA 1
ATOM 1347 C C . ASP A 1 169 ? -0.791 40.894 15.650 1.00 35.91 169 ASP A C 1
ATOM 1349 O O . ASP A 1 169 ? -0.924 42.081 15.948 1.00 35.91 169 ASP A O 1
ATOM 1353 N N . ASP A 1 170 ? 0.047 40.516 14.676 1.00 43.84 170 ASP A N 1
ATOM 1354 C CA . ASP A 1 170 ? 0.969 41.449 14.003 1.00 43.84 170 ASP A CA 1
ATOM 1355 C C . ASP A 1 170 ? 0.257 42.554 13.189 1.00 43.84 170 ASP A C 1
ATOM 1357 O O . ASP A 1 170 ? 0.800 43.640 13.002 1.00 43.84 170 ASP A O 1
ATOM 1361 N N . VAL A 1 171 ? -0.954 42.309 12.672 1.00 38.06 171 VAL A N 1
ATOM 1362 C CA . VAL A 1 171 ? -1.667 43.278 11.807 1.00 38.06 171 VAL A CA 1
ATOM 1363 C C . VAL A 1 171 ? -2.664 44.137 12.589 1.00 38.06 171 VAL A C 1
ATOM 1365 O O . VAL A 1 171 ? -3.008 45.238 12.151 1.00 38.06 171 VAL A O 1
ATOM 1368 N N . VAL A 1 172 ? -3.168 43.643 13.720 1.00 35.31 172 VAL A N 1
ATOM 1369 C CA . VAL A 1 172 ? -4.185 44.346 14.513 1.00 35.31 172 VAL A CA 1
ATOM 1370 C C . VAL A 1 172 ? -3.556 45.418 15.408 1.00 35.31 172 VAL A C 1
ATOM 1372 O O . VAL A 1 172 ? -4.130 46.507 15.494 1.00 35.31 172 VAL A O 1
ATOM 1375 N N . ASP A 1 173 ? -2.370 45.174 15.971 1.00 43.28 173 ASP A N 1
ATOM 1376 C CA . ASP A 1 173 ? -1.663 46.169 16.793 1.00 43.28 173 ASP A CA 1
ATOM 1377 C C . ASP A 1 173 ? -1.147 47.353 15.949 1.00 43.28 173 ASP A C 1
ATOM 1379 O O . ASP A 1 173 ? -1.337 48.509 16.325 1.00 43.28 173 ASP A O 1
ATOM 1383 N N . ASP A 1 174 ? -0.625 47.100 14.743 1.00 48.19 174 ASP A N 1
ATOM 1384 C CA . ASP A 1 174 ? -0.056 48.148 13.875 1.00 48.19 174 ASP A CA 1
ATOM 1385 C C . ASP A 1 174 ? -1.093 49.160 13.334 1.00 48.19 174 ASP A C 1
ATOM 1387 O O . ASP A 1 174 ? -0.728 50.261 12.922 1.00 48.19 174 ASP A O 1
ATOM 1391 N N . VAL A 1 175 ? -2.388 48.815 13.280 1.00 38.72 175 VAL A N 1
ATOM 1392 C CA . VAL A 1 175 ? -3.425 49.675 12.660 1.00 38.72 175 VAL A CA 1
ATOM 1393 C C . VAL A 1 175 ? -4.347 50.333 13.688 1.00 38.72 175 VAL A C 1
ATOM 1395 O O . VAL A 1 175 ? -4.926 51.384 13.400 1.00 38.72 175 VAL A O 1
ATOM 1398 N N . ILE A 1 176 ? -4.532 49.729 14.864 1.00 44.28 176 ILE A N 1
ATOM 1399 C CA . ILE A 1 176 ? -5.465 50.249 15.872 1.00 44.28 176 ILE A CA 1
ATOM 1400 C C . ILE A 1 176 ? -4.788 51.276 16.784 1.00 44.28 176 ILE A C 1
ATOM 1402 O O . ILE A 1 176 ? -5.416 52.303 17.050 1.00 44.28 176 ILE A O 1
ATOM 1406 N N . ASP A 1 177 ? -3.530 51.076 17.185 1.00 45.19 177 ASP A N 1
ATOM 1407 C CA . ASP A 1 177 ? -2.832 52.038 18.053 1.00 45.19 177 ASP A CA 1
ATOM 1408 C C . ASP A 1 177 ? -2.642 53.398 17.357 1.00 45.19 177 ASP A C 1
ATOM 1410 O O . ASP A 1 177 ? -2.946 54.439 17.940 1.00 45.19 177 ASP A O 1
ATOM 1414 N N . ASP A 1 178 ? -2.308 53.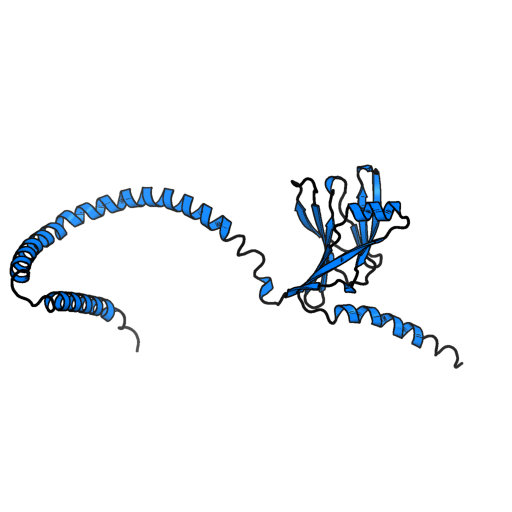401 16.061 1.00 48.81 178 ASP A N 1
ATOM 1415 C CA . ASP A 1 178 ? -2.131 54.633 15.272 1.00 48.81 178 ASP A CA 1
ATOM 1416 C C . ASP A 1 178 ? -3.425 55.466 15.120 1.00 48.81 178 ASP A C 1
ATOM 1418 O O . ASP A 1 178 ? -3.364 56.672 14.887 1.00 48.81 178 ASP A O 1
ATOM 1422 N N . VAL A 1 179 ? -4.615 54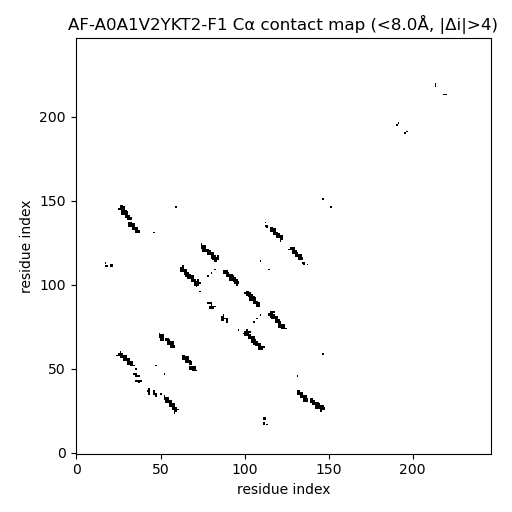.856 15.220 1.00 39.72 179 VAL A N 1
ATOM 1423 C CA . VAL A 1 179 ? -5.902 55.559 15.015 1.00 39.72 179 VAL A CA 1
ATOM 1424 C C . VAL A 1 179 ? -6.598 55.897 16.335 1.00 39.72 179 VAL A C 1
ATOM 1426 O O . VAL A 1 179 ? -7.392 56.840 16.386 1.00 39.72 179 VAL A O 1
ATOM 1429 N N . VAL A 1 180 ? -6.350 55.132 17.400 1.00 40.09 180 VAL A N 1
ATOM 1430 C CA . VAL A 1 180 ? -7.005 55.339 18.698 1.00 40.09 180 VAL A CA 1
ATOM 1431 C C . VAL A 1 180 ? -6.311 56.439 19.504 1.00 40.09 180 VAL A C 1
ATOM 1433 O O . VAL A 1 180 ? -7.026 57.262 20.081 1.00 40.09 180 VAL A O 1
ATOM 1436 N N . ASP A 1 181 ? -4.979 56.538 19.467 1.00 46.66 181 ASP A N 1
ATOM 1437 C CA . ASP A 1 181 ? -4.253 57.611 20.167 1.00 46.66 181 ASP A CA 1
ATOM 1438 C C . ASP A 1 181 ? -4.580 58.998 19.582 1.00 46.66 181 ASP A C 1
ATOM 1440 O O . ASP A 1 181 ? -4.875 59.934 20.324 1.00 46.66 181 ASP A O 1
ATOM 1444 N N . ASP A 1 182 ? -4.684 59.117 18.253 1.00 50.22 182 ASP A N 1
ATOM 1445 C CA . ASP A 1 182 ? -4.963 60.392 17.568 1.00 50.22 182 ASP A CA 1
ATOM 1446 C C . ASP A 1 182 ? -6.371 60.967 17.852 1.00 50.22 182 ASP A C 1
ATOM 1448 O O . ASP A 1 182 ? -6.609 62.158 17.646 1.00 50.22 182 ASP A O 1
ATOM 1452 N N . VAL A 1 183 ? -7.341 60.150 18.291 1.00 42.62 183 VAL A N 1
ATOM 1453 C CA . VAL A 1 183 ? -8.743 60.588 18.482 1.00 42.62 183 VAL A CA 1
ATOM 1454 C C . VAL A 1 183 ? -9.160 60.617 19.952 1.00 42.62 183 VAL A C 1
ATOM 1456 O O . VAL A 1 183 ? -10.063 61.376 20.316 1.00 42.62 183 VAL A O 1
ATOM 1459 N N . VAL A 1 184 ? -8.554 59.789 20.805 1.00 43.28 184 VAL A N 1
ATOM 1460 C CA . VAL A 1 184 ? -8.952 59.682 22.214 1.00 43.28 184 VAL A CA 1
ATOM 1461 C C . VAL A 1 184 ? -8.215 60.696 23.091 1.00 43.28 184 VAL A C 1
ATOM 1463 O O . VAL A 1 184 ? -8.864 61.270 23.969 1.00 43.28 184 VAL A O 1
ATOM 1466 N N . ASP A 1 185 ? -6.945 61.009 22.821 1.00 46.31 185 ASP A N 1
ATOM 1467 C CA . ASP A 1 185 ? -6.196 61.979 23.636 1.00 46.31 185 ASP A CA 1
ATOM 1468 C C . ASP A 1 185 ? -6.769 63.403 23.524 1.00 46.31 185 ASP A C 1
ATOM 1470 O O . ASP A 1 185 ? -6.991 64.062 24.543 1.00 46.31 185 ASP A O 1
ATOM 1474 N N . ASP A 1 186 ? -7.161 63.834 22.319 1.00 49.69 186 ASP A N 1
ATOM 1475 C CA . ASP A 1 186 ? -7.742 65.167 22.078 1.00 49.69 186 ASP A CA 1
ATOM 1476 C C . ASP A 1 186 ? -9.075 65.398 22.825 1.00 49.69 186 ASP A C 1
ATOM 1478 O O . ASP A 1 186 ? -9.427 66.532 23.152 1.00 49.69 186 ASP A O 1
ATOM 1482 N N . VAL A 1 187 ? -9.849 64.341 23.106 1.00 42.69 187 VAL A N 1
ATOM 1483 C CA . VAL A 1 187 ? -11.160 64.457 23.781 1.00 42.69 187 VAL A CA 1
ATOM 1484 C C . VAL A 1 187 ? -11.046 64.238 25.291 1.00 42.69 187 VAL A C 1
ATOM 1486 O O . VAL A 1 187 ? -11.864 64.760 26.055 1.00 42.69 187 VAL A O 1
ATOM 1489 N N . VAL A 1 188 ? -10.062 63.461 25.746 1.00 43.72 188 VAL A N 1
ATOM 1490 C CA . VAL A 1 188 ? -9.893 63.130 27.166 1.00 43.72 188 VAL A CA 1
ATOM 1491 C C . VAL A 1 188 ? -9.163 64.243 27.925 1.00 43.72 188 VAL A C 1
ATOM 1493 O O . VAL A 1 188 ? -9.583 64.550 29.045 1.00 43.72 188 VAL A O 1
ATOM 1496 N N . ASP A 1 189 ? -8.180 64.921 27.324 1.00 45.56 189 ASP A N 1
ATOM 1497 C CA . ASP A 1 189 ? -7.467 66.034 27.978 1.00 45.56 189 ASP A CA 1
ATOM 1498 C C . ASP A 1 189 ? -8.367 67.265 28.218 1.00 45.56 189 ASP A C 1
ATOM 1500 O O . ASP A 1 189 ? -8.329 67.883 29.293 1.00 45.56 189 ASP A O 1
ATOM 1504 N N . ASP A 1 190 ? -9.262 67.574 27.274 1.00 48.59 190 ASP A N 1
ATOM 1505 C CA . ASP A 1 190 ? -10.215 68.688 27.393 1.00 48.59 190 ASP A CA 1
ATOM 1506 C C . ASP A 1 190 ? -11.226 68.470 28.539 1.00 48.59 190 ASP A C 1
ATOM 1508 O O . ASP A 1 190 ? -11.625 69.416 29.220 1.00 48.59 190 ASP A O 1
ATOM 1512 N N . VAL A 1 191 ? -11.623 67.221 28.813 1.00 43.25 191 VAL A N 1
ATOM 1513 C CA . VAL A 1 191 ? -12.596 66.898 29.877 1.00 43.25 191 VAL A CA 1
ATOM 15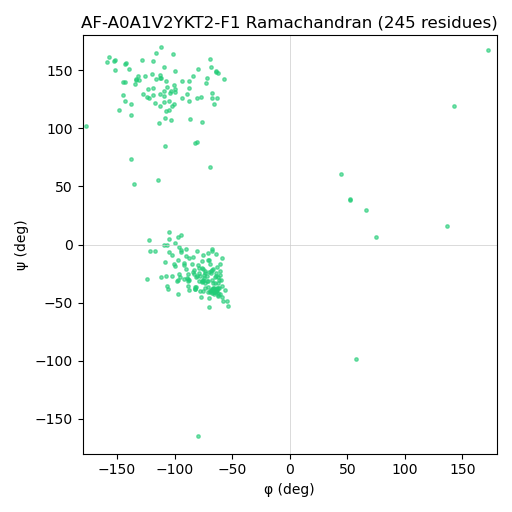14 C C . VAL A 1 191 ? -11.913 66.665 31.235 1.00 43.25 191 VAL A C 1
ATOM 1516 O O . VAL A 1 191 ? -12.513 66.930 32.285 1.00 43.25 191 VAL A O 1
ATOM 1519 N N . ALA A 1 192 ? -10.659 66.199 31.244 1.00 40.12 192 ALA A N 1
ATOM 1520 C CA . ALA A 1 192 ? -9.892 65.955 32.465 1.00 40.12 192 ALA A CA 1
ATOM 1521 C C . ALA A 1 192 ? -9.510 67.257 33.193 1.00 40.12 192 ALA A C 1
ATOM 1523 O O . ALA A 1 192 ? -9.654 67.330 34.420 1.00 40.12 192 ALA A O 1
ATOM 1524 N N . SER A 1 193 ? -9.113 68.297 32.453 1.00 48.31 193 SER A N 1
ATOM 1525 C CA . SER A 1 193 ? -8.723 69.591 33.037 1.00 48.31 193 SER A CA 1
ATOM 1526 C C . SER A 1 193 ? -9.906 70.382 33.618 1.00 48.31 193 SER A C 1
ATOM 1528 O O . SER A 1 193 ? -9.761 71.077 34.624 1.00 48.31 193 SER A O 1
ATOM 1530 N N . GLU A 1 194 ? -11.110 70.254 33.048 1.00 50.53 194 GLU A N 1
ATOM 1531 C CA . GLU A 1 194 ? -12.242 71.120 33.412 1.00 50.53 194 GLU A CA 1
ATOM 1532 C C . GLU A 1 194 ? -13.083 70.599 34.597 1.00 50.53 194 GLU A C 1
ATOM 1534 O O . GLU A 1 194 ? -13.723 71.387 35.299 1.00 50.53 194 GLU A O 1
ATOM 1539 N N . VAL A 1 195 ? -13.093 69.283 34.858 1.00 44.31 195 VAL A N 1
ATOM 1540 C CA . VAL A 1 195 ? -14.010 68.677 35.852 1.00 44.31 195 VAL A CA 1
ATOM 1541 C C . VAL A 1 195 ? -13.298 67.878 36.947 1.00 44.31 195 VAL A C 1
ATOM 1543 O O . VAL A 1 195 ? -13.808 67.806 38.068 1.00 44.31 195 VAL A O 1
ATOM 1546 N N . ILE A 1 196 ? -12.133 67.283 36.669 1.00 42.12 196 ILE A N 1
ATOM 1547 C CA . ILE A 1 196 ? -11.499 66.317 37.582 1.00 42.12 196 ILE A CA 1
ATOM 1548 C C . ILE A 1 196 ? -10.436 66.983 38.466 1.00 42.12 196 ILE A C 1
ATOM 1550 O O . ILE A 1 196 ? -10.438 66.748 39.676 1.00 42.12 196 ILE A O 1
ATOM 1554 N N . GLU A 1 197 ? -9.600 67.873 37.923 1.00 47.50 197 GLU A N 1
ATOM 1555 C CA . GLU A 1 197 ? -8.557 68.576 38.693 1.00 47.50 197 GLU A CA 1
ATOM 1556 C C . GLU A 1 197 ? -9.067 69.328 39.944 1.00 47.50 197 GLU A C 1
ATOM 1558 O O . GLU A 1 197 ? -8.530 69.079 41.030 1.00 47.50 197 GLU A O 1
ATOM 1563 N N . PRO A 1 198 ? -10.136 70.157 39.894 1.00 48.91 198 PRO A N 1
ATOM 1564 C CA . PRO A 1 198 ? -10.584 70.885 41.086 1.00 48.91 198 PRO A CA 1
ATOM 1565 C C . PRO A 1 198 ? -11.171 69.960 42.165 1.00 48.91 198 PRO A C 1
ATOM 1567 O O . PRO A 1 198 ? -11.165 70.293 43.353 1.00 48.91 198 PRO A O 1
ATOM 1570 N N . VAL A 1 199 ? -11.676 68.784 41.774 1.00 42.50 199 VAL A N 1
ATOM 1571 C CA . VAL A 1 199 ? -12.207 67.786 42.710 1.00 42.50 199 VAL A CA 1
ATOM 1572 C C . VAL A 1 199 ? -11.061 67.025 43.377 1.00 42.50 199 VAL A C 1
ATOM 1574 O O . VAL A 1 199 ? -11.107 66.828 44.589 1.00 42.50 199 VAL A O 1
ATOM 1577 N N . VAL A 1 200 ? -10.002 66.674 42.641 1.00 43.25 200 VAL A N 1
ATOM 1578 C CA . VAL A 1 200 ? -8.822 65.977 43.182 1.00 43.25 200 VAL A CA 1
ATOM 1579 C C . VAL A 1 200 ? -8.051 66.853 44.176 1.00 43.25 200 VAL A C 1
ATOM 1581 O O . VAL A 1 200 ? -7.687 66.362 45.245 1.00 43.25 200 VAL A O 1
ATOM 1584 N N . GLU A 1 201 ? -7.888 68.151 43.904 1.00 47.28 201 GLU A N 1
ATOM 1585 C CA . GLU A 1 201 ? -7.199 69.072 44.822 1.00 47.28 201 GLU A CA 1
ATOM 1586 C C . GLU A 1 201 ? -7.999 69.298 46.122 1.00 47.28 201 GLU A C 1
ATOM 1588 O O . GLU A 1 201 ? -7.439 69.260 47.216 1.00 47.28 201 GLU A O 1
ATOM 1593 N N . SER A 1 202 ? -9.335 69.380 46.044 1.00 46.72 202 SER A N 1
ATOM 1594 C CA . SER A 1 202 ? -10.190 69.481 47.243 1.00 46.72 202 SER A CA 1
ATOM 1595 C C . SER A 1 202 ? -10.225 68.211 48.111 1.00 46.72 202 SER A C 1
ATOM 1597 O O . SER A 1 202 ? -10.531 68.283 49.302 1.00 46.72 202 SER A O 1
ATOM 1599 N N . ILE A 1 203 ? -9.920 67.043 47.534 1.00 45.41 203 ILE A N 1
ATOM 1600 C CA . ILE A 1 203 ? -9.848 65.761 48.250 1.00 45.41 203 ILE A CA 1
ATOM 1601 C C . ILE A 1 203 ? -8.446 65.551 48.843 1.00 45.41 203 ILE A C 1
ATOM 1603 O O . ILE A 1 203 ? -8.334 64.959 49.917 1.00 45.41 203 ILE A O 1
ATOM 1607 N N . ALA A 1 204 ? -7.392 66.074 48.209 1.00 42.00 204 ALA A N 1
ATOM 1608 C CA . ALA A 1 204 ? -6.019 65.993 48.708 1.00 42.00 204 ALA A CA 1
ATOM 1609 C C . ALA A 1 204 ? -5.851 66.674 50.083 1.00 42.00 204 ALA A C 1
ATOM 1611 O O . ALA A 1 204 ? -5.291 66.063 50.995 1.00 42.00 204 ALA A O 1
ATOM 1612 N N . ASP A 1 205 ? -6.457 67.851 50.283 1.00 46.25 205 ASP A N 1
ATOM 1613 C CA . ASP A 1 205 ? -6.476 68.545 51.584 1.00 46.25 205 ASP A CA 1
ATOM 1614 C C . ASP A 1 205 ? -7.192 67.731 52.682 1.00 46.25 205 ASP A C 1
ATOM 1616 O O . ASP A 1 205 ? -6.827 67.770 53.859 1.00 46.25 205 ASP A O 1
ATOM 1620 N N . VAL A 1 206 ? -8.218 66.953 52.319 1.00 45.78 206 VAL A N 1
ATOM 1621 C CA . VAL A 1 206 ? -8.963 66.101 53.266 1.00 45.78 206 VAL A CA 1
ATOM 1622 C C . VAL A 1 206 ? -8.167 64.842 53.628 1.00 45.78 206 VAL A C 1
ATOM 1624 O O . VAL A 1 206 ? -8.259 64.356 54.759 1.00 45.78 206 VAL A O 1
ATOM 1627 N N . VAL A 1 207 ? -7.369 64.321 52.692 1.00 45.56 207 VAL A N 1
ATOM 1628 C CA . VAL A 1 207 ? -6.519 63.140 52.899 1.00 45.56 207 VAL A CA 1
ATOM 1629 C C . VAL A 1 207 ? -5.306 63.471 53.774 1.00 45.56 207 VAL A C 1
ATOM 1631 O O . VAL A 1 207 ? -4.983 62.673 54.655 1.00 45.56 207 VAL A O 1
ATOM 1634 N N . GLU A 1 208 ? -4.695 64.653 53.639 1.00 47.75 208 GLU A N 1
ATOM 1635 C CA . GLU A 1 208 ? -3.562 65.057 54.492 1.00 47.75 208 GLU A CA 1
ATOM 1636 C C . GLU A 1 208 ? -3.976 65.200 55.972 1.00 47.75 208 GLU A C 1
ATOM 1638 O O . GLU A 1 208 ? -3.276 64.729 56.872 1.00 47.75 208 GLU A O 1
ATOM 1643 N N . VAL A 1 209 ? -5.180 65.725 56.244 1.00 47.59 209 VAL A N 1
ATOM 1644 C CA . VAL A 1 209 ? -5.744 65.798 57.610 1.00 47.59 209 VAL A CA 1
ATOM 1645 C C . VAL A 1 209 ? -6.046 64.406 58.186 1.00 47.59 209 VAL A C 1
ATOM 1647 O O . VAL A 1 209 ? -5.933 64.193 59.396 1.00 47.59 209 VAL A O 1
ATOM 1650 N N . ALA A 1 210 ? -6.428 63.441 57.347 1.00 44.00 210 ALA A N 1
ATOM 1651 C CA . ALA A 1 210 ? -6.754 62.083 57.784 1.00 44.00 210 ALA A CA 1
ATOM 1652 C C . ALA A 1 210 ? -5.503 61.243 58.113 1.00 44.00 210 ALA A C 1
ATOM 1654 O O . ALA A 1 210 ? -5.543 60.406 59.023 1.00 44.00 210 ALA A O 1
ATOM 1655 N N . ASP A 1 211 ? -4.385 61.491 57.430 1.00 45.09 211 ASP A N 1
ATOM 1656 C CA . ASP A 1 211 ? -3.139 60.743 57.618 1.00 45.09 211 ASP A CA 1
ATOM 1657 C C . ASP A 1 211 ? -2.400 61.127 58.918 1.00 45.09 211 ASP A C 1
ATOM 1659 O O . ASP A 1 211 ? -1.807 60.268 59.583 1.00 45.09 211 ASP A O 1
ATOM 1663 N N . ASP A 1 212 ? -2.521 62.384 59.364 1.00 45.03 212 ASP A N 1
ATOM 1664 C CA . ASP A 1 212 ? -1.977 62.855 60.650 1.00 45.03 212 ASP A CA 1
ATOM 1665 C C . ASP A 1 212 ? -2.764 62.314 61.864 1.00 45.03 212 ASP A C 1
ATOM 1667 O O . ASP A 1 212 ? -2.212 62.099 62.949 1.00 45.03 212 ASP A O 1
ATOM 1671 N N . VAL A 1 213 ? -4.052 62.002 61.677 1.00 47.53 213 VAL A N 1
ATOM 1672 C CA . VAL A 1 213 ? -4.902 61.364 62.700 1.00 47.53 213 VAL A CA 1
ATOM 1673 C C . VAL A 1 213 ? -4.639 59.850 62.792 1.00 47.53 213 VAL A C 1
ATOM 1675 O O . VAL A 1 213 ? -4.718 59.275 63.882 1.00 47.53 213 VAL A O 1
ATOM 1678 N N . SER A 1 214 ? -4.269 59.206 61.680 1.00 50.81 214 SER A N 1
ATOM 1679 C CA . SER A 1 214 ? -3.999 57.761 61.581 1.00 50.81 214 SER A CA 1
ATOM 1680 C C . SER A 1 214 ? -2.668 57.333 62.224 1.00 50.81 214 SER A C 1
ATOM 1682 O O . SER A 1 214 ? -2.585 56.263 62.830 1.00 50.81 214 SER A O 1
ATOM 1684 N N . LYS A 1 215 ? -1.628 58.178 62.196 1.00 47.81 215 LYS A N 1
ATOM 1685 C CA . LYS A 1 215 ? -0.304 57.834 62.761 1.00 47.81 215 LYS A CA 1
ATOM 1686 C C . LYS A 1 215 ? -0.250 57.777 64.297 1.00 47.81 215 LYS A C 1
ATOM 1688 O O . LYS A 1 215 ? 0.704 57.217 64.831 1.00 47.81 215 LYS A O 1
ATOM 1693 N N . ASN A 1 216 ? -1.260 58.289 65.013 1.00 51.06 216 ASN A N 1
ATOM 1694 C CA . ASN A 1 216 ? -1.188 58.469 66.471 1.00 51.06 216 ASN A CA 1
ATOM 1695 C C . ASN A 1 216 ? -2.183 57.666 67.323 1.00 51.06 216 ASN A C 1
ATOM 1697 O O . ASN A 1 216 ? -2.039 57.697 68.541 1.00 51.06 216 ASN A O 1
ATOM 1701 N N . ASN A 1 217 ? -3.145 56.921 66.765 1.00 44.72 217 ASN A N 1
ATOM 1702 C CA . ASN A 1 217 ? -4.076 56.125 67.579 1.00 44.72 217 ASN A CA 1
ATOM 1703 C C . ASN A 1 217 ? -4.431 54.786 66.915 1.00 44.72 217 ASN A C 1
ATOM 1705 O O . ASN A 1 217 ? -4.923 54.728 65.794 1.00 44.72 217 ASN A O 1
ATOM 1709 N N . ASN A 1 218 ? -4.180 53.701 67.649 1.00 51.97 218 ASN A N 1
ATOM 1710 C CA . ASN A 1 218 ? -4.180 52.305 67.208 1.00 51.97 218 ASN A CA 1
ATOM 1711 C C . ASN A 1 218 ? -5.582 51.742 66.861 1.00 51.97 218 ASN A C 1
ATOM 1713 O O . ASN A 1 218 ? -6.085 50.846 67.536 1.00 51.97 218 ASN A O 1
ATOM 1717 N N . HIS A 1 219 ? -6.211 52.262 65.804 1.00 48.88 219 HIS A N 1
ATOM 1718 C CA . HIS A 1 219 ? -7.467 51.771 65.221 1.00 48.88 219 HIS A CA 1
ATOM 1719 C C . HIS A 1 219 ? -7.390 51.716 63.679 1.00 48.88 219 HIS A C 1
ATOM 1721 O O . HIS A 1 219 ? -8.268 52.189 62.965 1.00 48.88 219 HIS A O 1
ATOM 1727 N N . THR A 1 220 ? -6.356 51.069 63.135 1.00 43.72 220 THR A N 1
ATOM 1728 C CA . THR A 1 220 ? -6.199 50.801 61.685 1.00 43.72 220 THR A CA 1
ATOM 1729 C C . THR A 1 220 ? -7.294 49.878 61.112 1.00 43.72 220 THR A C 1
ATOM 1731 O O . THR A 1 220 ? -7.431 49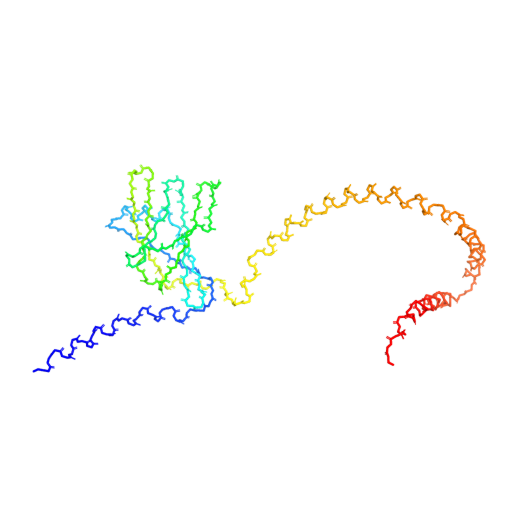.734 59.902 1.00 43.72 220 THR A O 1
ATOM 1734 N N . PHE A 1 221 ? -8.140 49.285 61.960 1.00 43.72 221 PHE A N 1
ATOM 1735 C CA . PHE A 1 221 ? -9.210 48.374 61.543 1.00 43.72 221 PHE A CA 1
ATOM 1736 C C . PHE A 1 221 ? -10.522 49.055 61.112 1.00 43.72 221 PHE A C 1
ATOM 1738 O O . PHE A 1 221 ? -11.376 48.388 60.535 1.00 43.72 221 PHE A O 1
ATOM 1745 N N . THR A 1 222 ? -10.709 50.360 61.339 1.00 46.88 222 THR A N 1
ATOM 1746 C CA . THR A 1 222 ? -11.978 51.046 61.016 1.00 46.88 222 THR A CA 1
ATOM 1747 C C . THR A 1 222 ? -11.968 51.794 59.681 1.00 46.88 222 THR A C 1
ATOM 1749 O O . THR A 1 222 ? -13.001 51.829 59.020 1.00 46.88 222 THR A O 1
ATOM 1752 N N . ILE A 1 223 ? -10.831 52.332 59.223 1.00 49.62 223 ILE A N 1
ATOM 1753 C CA . ILE A 1 223 ? -10.762 53.127 57.976 1.00 49.62 223 ILE A CA 1
ATOM 1754 C C . ILE A 1 223 ? -10.797 52.232 56.729 1.00 49.62 223 ILE A C 1
ATOM 1756 O O . ILE A 1 223 ? -11.599 52.472 55.827 1.00 49.62 223 ILE A O 1
ATOM 1760 N N . VAL A 1 224 ? -10.027 51.136 56.714 1.00 49.06 224 VAL A N 1
ATOM 1761 C CA . VAL A 1 224 ? -10.107 50.112 55.650 1.00 49.06 224 VAL A CA 1
ATOM 1762 C C . VAL A 1 224 ? -11.523 49.521 55.577 1.00 49.06 224 VAL A C 1
ATOM 1764 O O . VAL A 1 224 ? -12.047 49.281 54.491 1.00 49.06 224 VAL A O 1
ATOM 1767 N N . GLY A 1 225 ? -12.184 49.372 56.732 1.00 48.75 225 GLY A N 1
ATOM 1768 C CA . GLY A 1 225 ? -13.578 48.937 56.822 1.00 48.75 225 GLY A CA 1
ATOM 1769 C C . GLY A 1 225 ? -14.571 49.920 56.192 1.00 48.75 225 GLY A C 1
ATOM 1770 O O . GLY A 1 225 ? -15.494 49.490 55.508 1.00 48.75 225 GLY A O 1
ATOM 1771 N N . ILE A 1 226 ? -14.376 51.231 56.358 1.00 52.66 226 ILE A N 1
ATOM 1772 C CA . ILE A 1 226 ? -15.243 52.256 55.751 1.00 52.66 226 ILE A CA 1
ATOM 1773 C C . ILE A 1 226 ? -15.038 52.320 54.228 1.00 52.66 226 ILE A C 1
ATOM 1775 O O . ILE A 1 226 ? -16.022 52.388 53.494 1.00 52.66 226 ILE A O 1
ATOM 1779 N N . ILE A 1 227 ? -13.796 52.216 53.742 1.00 55.69 227 ILE A N 1
ATOM 1780 C CA . ILE A 1 227 ? -13.491 52.180 52.298 1.00 55.69 227 ILE A CA 1
ATOM 1781 C C . ILE A 1 227 ? -14.137 50.951 51.639 1.00 55.69 227 ILE A C 1
ATOM 1783 O O . ILE A 1 227 ? -14.793 51.077 50.605 1.00 55.69 227 ILE A O 1
ATOM 1787 N N . ALA A 1 228 ? -14.048 49.777 52.273 1.00 53.50 228 ALA A N 1
ATOM 1788 C CA . ALA A 1 228 ? -14.712 48.566 51.791 1.00 53.50 228 ALA A CA 1
ATOM 1789 C C . ALA A 1 228 ? -16.248 48.709 51.739 1.00 53.50 228 ALA A C 1
ATOM 1791 O O . ALA A 1 228 ? -16.885 48.230 50.799 1.00 53.50 228 ALA A O 1
ATOM 1792 N N . VAL A 1 229 ? -16.853 49.407 52.709 1.00 59.06 229 VAL A N 1
ATOM 1793 C CA . VAL A 1 229 ? -18.301 49.686 52.726 1.00 59.06 229 VAL A CA 1
ATOM 1794 C C . VAL A 1 229 ? -18.704 50.650 51.606 1.00 59.06 229 VAL A C 1
ATOM 1796 O O . VAL A 1 229 ? -19.736 50.437 50.972 1.00 59.06 229 VAL A O 1
ATOM 1799 N N . ILE A 1 230 ? -17.894 51.666 51.302 1.00 61.97 230 ILE A N 1
ATOM 1800 C CA . ILE A 1 230 ? -18.160 52.601 50.197 1.00 61.97 230 ILE A CA 1
ATOM 1801 C C . ILE A 1 230 ? -18.080 51.882 48.841 1.00 61.97 230 ILE A C 1
ATOM 1803 O O . ILE A 1 230 ? -18.967 52.064 48.007 1.00 61.97 230 ILE A O 1
ATOM 1807 N N . ILE A 1 231 ? -17.089 51.004 48.646 1.00 67.81 231 ILE A N 1
ATOM 1808 C CA . ILE A 1 231 ? -16.966 50.184 47.428 1.00 67.81 231 ILE A CA 1
ATOM 1809 C C . ILE A 1 231 ? -18.181 49.252 47.269 1.00 67.81 231 ILE A C 1
ATOM 1811 O O . ILE A 1 231 ? -18.738 49.150 46.176 1.00 67.81 231 ILE A O 1
ATOM 1815 N N . LEU A 1 232 ? -18.660 48.632 48.355 1.00 57.84 232 LEU A N 1
ATOM 1816 C CA . LEU A 1 232 ? -19.876 47.805 48.341 1.00 57.84 232 LEU A CA 1
ATOM 1817 C C . LEU A 1 232 ? -21.146 48.607 48.013 1.00 57.84 232 LEU A C 1
ATOM 1819 O O . LEU A 1 232 ? -22.001 48.118 47.274 1.00 57.84 232 LEU A O 1
ATOM 1823 N N . ILE A 1 233 ? -21.278 49.837 48.520 1.00 60.88 233 ILE A N 1
ATOM 1824 C CA . ILE A 1 233 ? -22.420 50.712 48.207 1.00 60.88 233 ILE A CA 1
ATOM 1825 C C . ILE A 1 233 ? -22.387 51.138 46.732 1.00 60.88 233 ILE A C 1
ATOM 1827 O O . ILE A 1 233 ? -23.423 51.091 46.067 1.00 60.88 233 ILE A O 1
ATOM 1831 N N . LEU A 1 234 ? -21.213 51.481 46.190 1.00 58.25 234 LEU A N 1
ATOM 1832 C CA . LEU A 1 234 ? -21.048 51.795 44.766 1.00 58.25 234 LEU A CA 1
ATOM 1833 C C . LEU A 1 234 ? -21.391 50.588 43.879 1.00 58.25 234 LEU A C 1
ATOM 1835 O O . LEU A 1 234 ? -22.151 50.729 42.920 1.00 58.25 234 LEU A O 1
ATOM 1839 N N . ALA A 1 235 ? -20.941 49.385 44.247 1.00 61.97 235 ALA A N 1
ATOM 1840 C CA . ALA A 1 235 ? -21.297 48.151 43.547 1.00 61.97 235 ALA A CA 1
ATOM 1841 C C . ALA A 1 235 ? -22.814 47.858 43.591 1.00 61.97 235 ALA A C 1
ATOM 1843 O O . ALA A 1 235 ? -23.386 47.426 42.589 1.00 61.97 235 ALA A O 1
ATOM 1844 N N . PHE A 1 236 ? -23.497 48.145 44.708 1.00 56.38 236 PHE A N 1
ATOM 1845 C CA . PHE A 1 236 ? -24.950 47.960 44.842 1.00 56.38 236 PHE A CA 1
ATOM 1846 C C . PHE A 1 236 ? -25.761 48.974 44.015 1.00 56.38 236 PHE A C 1
ATOM 1848 O O . PHE A 1 236 ? -26.775 48.611 43.416 1.00 56.38 236 PHE A O 1
ATOM 1855 N N . ILE A 1 237 ? -25.300 50.227 43.914 1.00 59.62 237 ILE A N 1
ATOM 1856 C CA . ILE A 1 237 ? -25.921 51.258 43.063 1.00 59.62 237 ILE A CA 1
ATOM 1857 C C . ILE A 1 237 ? -25.799 50.887 41.575 1.00 59.62 237 ILE A C 1
ATOM 1859 O O . ILE A 1 237 ? -26.746 51.081 40.810 1.00 59.62 237 ILE A O 1
ATOM 1863 N N . ILE A 1 238 ? -24.668 50.302 41.169 1.00 58.03 238 ILE A N 1
ATOM 1864 C CA . ILE A 1 238 ? -24.430 49.857 39.787 1.00 58.03 238 ILE A CA 1
ATOM 1865 C C . ILE A 1 238 ? -25.212 48.561 39.479 1.00 58.03 238 ILE A C 1
ATOM 1867 O O . ILE A 1 238 ? -25.810 48.441 38.408 1.00 58.03 238 ILE A O 1
ATOM 1871 N N . GLY A 1 239 ? -25.285 47.615 40.425 1.00 47.56 239 GLY A N 1
ATOM 1872 C CA . GLY A 1 239 ? -25.988 46.332 40.272 1.00 47.56 239 GLY A CA 1
ATOM 1873 C C . GLY A 1 239 ? -27.522 46.410 40.346 1.00 47.56 239 GLY A C 1
ATOM 1874 O O . GLY A 1 239 ? -28.213 45.655 39.661 1.00 47.56 239 GLY A O 1
ATOM 1875 N N . GLY A 1 240 ? -28.086 47.353 41.109 1.00 48.72 240 GLY A N 1
ATOM 1876 C CA . GLY A 1 240 ? -29.537 47.517 41.292 1.00 48.72 240 GLY A CA 1
ATOM 1877 C C . GLY A 1 240 ? -30.305 48.058 40.076 1.00 48.72 240 GLY A C 1
ATOM 1878 O O . GLY A 1 240 ? -31.535 48.069 40.085 1.00 48.72 240 GLY A O 1
ATOM 1879 N N . LYS A 1 241 ? -29.619 48.484 39.007 1.00 51.75 241 LYS A N 1
ATOM 1880 C CA . LYS A 1 241 ? -30.248 49.083 37.814 1.00 51.75 241 LYS A CA 1
ATOM 1881 C C . LYS A 1 241 ? -30.637 48.066 36.721 1.00 51.75 241 LYS A C 1
ATOM 1883 O O . LYS A 1 241 ? -31.260 48.466 35.741 1.00 51.75 241 LYS A O 1
ATOM 1888 N N . LYS A 1 242 ? -30.323 46.765 36.867 1.00 53.84 242 LYS A N 1
ATOM 1889 C CA . LYS A 1 242 ? -30.548 45.741 35.813 1.00 53.84 242 LYS A CA 1
ATOM 1890 C C . LYS A 1 242 ? -31.765 44.805 35.974 1.00 53.84 242 LYS A C 1
ATOM 1892 O O . LYS A 1 242 ? -32.112 44.165 34.991 1.00 53.84 242 LYS A O 1
ATOM 1897 N N . ASN A 1 243 ? -32.488 44.784 37.102 1.00 50.47 243 ASN A N 1
ATOM 1898 C CA . ASN A 1 243 ? -33.655 43.890 37.299 1.00 50.47 243 ASN A CA 1
ATOM 1899 C C . ASN A 1 243 ? -34.998 44.631 37.436 1.00 50.47 243 ASN A C 1
ATOM 1901 O O . ASN A 1 243 ? -35.739 44.454 38.399 1.00 50.47 243 ASN A O 1
ATOM 1905 N N . GLY A 1 244 ? -35.326 45.457 36.443 1.00 52.66 244 GLY A N 1
ATOM 1906 C CA . GLY A 1 244 ? -36.629 46.109 36.321 1.00 52.66 244 GLY A CA 1
ATOM 1907 C C . GLY A 1 244 ? -37.132 46.091 34.882 1.00 52.66 244 GLY A C 1
ATOM 1908 O O . GLY A 1 244 ? -37.085 47.128 34.227 1.00 52.66 244 GLY A O 1
ATOM 1909 N N . LYS A 1 245 ? -37.569 44.920 34.390 1.00 44.38 245 LYS A N 1
ATOM 1910 C CA . LYS A 1 245 ? -38.499 44.740 33.253 1.00 44.38 245 LYS A CA 1
ATOM 1911 C C . LYS A 1 245 ? -38.815 43.250 33.037 1.00 44.38 245 LYS A C 1
ATOM 1913 O O . LYS A 1 245 ? -38.002 42.538 32.458 1.00 44.38 245 LYS A O 1
ATOM 1918 N N . ASN A 1 246 ? -39.996 42.829 33.504 1.00 40.72 246 ASN A N 1
ATOM 1919 C CA . ASN A 1 246 ? -40.957 41.885 32.896 1.00 40.72 246 ASN A CA 1
ATOM 1920 C C . ASN A 1 246 ? -41.628 40.974 33.947 1.00 40.72 246 ASN A C 1
ATOM 1922 O O . ASN A 1 246 ? -40.953 40.161 34.571 1.00 40.72 246 ASN A O 1
ATOM 1926 N N . ALA A 1 247 ? -42.965 41.102 34.007 1.00 36.84 247 ALA A N 1
ATOM 1927 C CA . ALA A 1 247 ? -43.980 40.422 34.832 1.00 36.84 247 ALA A CA 1
ATOM 1928 C C . ALA A 1 247 ? -44.144 40.905 36.284 1.00 36.84 247 ALA A C 1
ATOM 1930 O O . ALA A 1 247 ? -43.274 40.627 37.134 1.00 36.84 247 ALA A O 1
#

=== Feature glossary ===
Feature key, reading from the visual/contextual features back to the raw sequence:

Rendered structure images. Structure images are PyMOL renders from six orthogonal camera directions. Cartoon representation draws helices as coils and strands as arrows; sticks shows the backbone as bonds; surface shows the solvent-excluded envelope. Rainbow coloring maps sequence position to hue (blue→red, N→C); chain coloring assigns a distinct color per polypeptide.

Contact-map, Ramachandran, and PAE plots. Three diagnostic plots accompany the record. The Cα contact map visualizes the tertiary structure as a 2D adjacency matrix (8 Å cutoff, sequence-local contacts suppressed). The Ramachandran plot shows the distribution of backbone (φ, ψ) torsions, with points in the α and β basins reflecting secondary structure content. The PAE plot shows AlphaFold's inter-residue confidence as a color matrix.

InterPro / GO / CATH / organism. The annotation block draws on four external resources. InterPro: which protein families and domains the sequence belongs to. GO: standardized terms for what the protein does, what process it participates in, and where in the cell it acts. CATH: which structural fold it has in the CATH hierarchy. Organism: the species of origin.

Nearest PDB structures. Structural nearest neighbors (via Foldseek easy-search vs the PDB). Reported per hit: target PDB id, E-value, and alignment TM-score. A TM-score above ~0.5 is the conventional threshold for 'same fold'.

Predicted aligned error. Predicted aligned error is AlphaFold's pairwise confidence. Unlike pLDDT (per-residue), PAE is per-residue-pair and captures whether two parts of the structure are correctly placed relative to each other. Units are ångströms of expected positional error.

Solvent-accessible surface area. SASA measures how much of the protein is reachable by solvent. It is computed by rolling a water-sized probe over the atomic surface and summing the exposed area (Å²). Per-residue SASA distinguishes core (buried, low SASA) from surface (exposed, high SASA) residues; total SASA is a whole-molecule size measure.

B-factor. Crystallographic B-factors measure how much each atom's electron density is smeared out, in Å². They rise in mobile loops and surface residues and fall in the buried interior. In AlphaFold models this column is repurposed to hold pLDDT instead.

pLDDT. For AlphaFold models, the B-factor field carries pLDDT — the model's own estimate of local accuracy on a 0–100 scale. Regions with pLDDT<50 should be treated as essentially unmodeled; they often correspond to intrinsically disordered segments.

Backbone torsions (φ/ψ). φ (phi) and ψ (psi) are the two rotatable backbone dihedrals per residue: φ is the C(i-1)–N–Cα–C torsion, ψ is the N–Cα–C–N(i+1) torsion, both in degrees on (−180°, 180°]. α-helical residues cluster near (−60°, −45°); β-strand residues near (−120°, +130°). A Ramachandran plot is simply a scatter of (φ, ψ) for every residue.

Radius of gyration, Cα contacts, bounding box. Radius of gyration (Rg) is the root-mean-square distance of Cα atoms from their centroid — a single number for overall size and compactness. A globular domain of N residues has Rg ≈ 2.2·N^0.38 Å; an extended or disordered chain has a much larger Rg. The Cα contact count is the number of residue pairs whose Cα atoms are within 8 Å and are more than four positions apart in sequence — a standard proxy for tertiary packing density. The bounding box is the smallest axis-aligned box enclosing all Cα atoms.

Secondary structure (3-state, P-SEA). Three-state secondary structure (P-SEA) collapses the eight DSSP classes into helix (a), strand (b), and coil (c). P-SEA assigns these from Cα geometry alone — distances and angles — without requiring backbone oxygens, so it works on any Cα trace.

Secondary structure (8-state, DSSP). Secondary structure is the local, repeating backbone conformation. DSSP classifies it into eight states by reading the hydrogen-bond network: three helix types (H, G, I), two β types (E, B), two non-regular types (T, S), and unstructured coil (-).

Foldseek 3Di. The Foldseek 3Di string encodes local tertiary geometry as a 20-letter alphabet — one character per residue — derived from the relative positions of nearby Cα atoms. Unlike the amino-acid sequence, 3Di is a direct function of the 3D structure, so two proteins with the same fold have similar 3Di strings even at low sequence identity.

mmCIF coordinates. Structure coordinates are given as an mmCIF _atom_site loop: one row per atom with element, residue name, chain id, sequence number, and x/y/z position in Å. Only the four main-chain atoms per residue are included here; side chains are omitted to keep the record compact.

Sequence. This is the polypeptide sequence — one letter per residue, N-terminus first. Length ranges from a few dozen residues for small domains to over a thousand for large multi-domain proteins.